Protein AF-A0A656Z6C3-F1 (afdb_monomer)

Foldseek 3Di:
DAQAEDEQPPPLHEAEAQAEAEFDANYEYEKEDEAPAQGMRAYEYNAEYEYYPNYAYAYDYPPDPDAHQQWHKYWHYFHPNFYDDDHDYHYQQDRAPFWGWDWDDDRTTIMTTIYGPDQLLVLDPAPQLNVLSVVLSPDDPVPPSNRVLNRHRDSVQNSLQSLLVGPQVVVVVVVVVVVVCVVVVVVQVLVVCVVVVHPPRDPDFFPWDDDPQKTKTKDKDKDWDWDPDPSHHHIKIKIKIWMKIKMWGDDPPFKIKIKMKMWMKMKMDRPSNQKIKIKIKIKIKIKMWGDDPQKIKIKMKMKMKMFMWMFGDHDHDDDPDPPPPPPPGPTDGDTDIDMDIDIDMDGDDDPDDDDDD

Secondary structure (DSSP, 8-state):
-TT-EE---SSS-EEEESS-EEE-TT-EEEEEE-TTSS-B-EEEESS-EEE-TT-EEEEEE-S--SPPPTT-EEEEEEETT-EES--EEEES-B-SSSEEEEEEE-SSEEEEEEEE-S-GGGG--SHHHHHHHHHHHTSPTT-HHHHHHHT-SSHHHHHHHHHHH--HHHHHHHHHHHHHHHHHHHHHHHHHHHHTT-TT--SSS---EEETTEEEEEEEEEEEEEE---SSS--EEEEEEEEEEEEEEEETTTEEEEEEEEEEEEEEEEGGGTEEEEEEEEEEEEEEEEEETTEEEEEEEEEEEEEEEEEE----S-----------------EEEEEEEEEEEEE----------

pLDDT: mean 83.02, std 18.44, range [24.84, 98.69]

Organism: Brucella anthropi (NCBI:txid529)

Structure (mmCIF, N/CA/C/O backbone):
data_AF-A0A656Z6C3-F1
#
_entry.id   AF-A0A656Z6C3-F1
#
loop_
_atom_site.group_PDB
_atom_site.id
_atom_site.type_symbol
_atom_site.label_atom_id
_atom_site.label_alt_id
_atom_site.label_comp_id
_atom_site.label_asym_id
_atom_site.label_entity_id
_atom_site.label_seq_id
_atom_site.pdbx_PDB_ins_code
_atom_site.Cartn_x
_atom_site.Cartn_y
_atom_site.Cartn_z
_atom_site.occupancy
_atom_site.B_iso_or_equiv
_atom_site.auth_seq_id
_atom_site.auth_comp_id
_atom_site.auth_asym_id
_atom_site.auth_atom_id
_atom_site.pdbx_PDB_model_num
ATOM 1 N N . MET A 1 1 ? -35.624 1.551 30.313 1.00 52.56 1 MET A N 1
ATOM 2 C CA . MET A 1 1 ? -35.892 3.007 30.372 1.00 52.56 1 MET A CA 1
ATOM 3 C C . MET A 1 1 ? -35.249 3.631 29.144 1.00 52.56 1 MET A C 1
ATOM 5 O O . MET A 1 1 ? -34.121 3.271 28.846 1.00 52.56 1 MET A O 1
ATOM 9 N N . SER A 1 2 ? -35.935 4.486 28.389 1.00 66.19 2 SER A N 1
ATOM 10 C CA . SER A 1 2 ? -35.298 5.208 27.276 1.00 66.19 2 SER A CA 1
ATOM 11 C C . SER A 1 2 ? -34.296 6.226 27.831 1.00 66.19 2 SER A C 1
ATOM 13 O O . SER A 1 2 ? -34.641 6.958 28.758 1.00 66.19 2 SER A O 1
ATOM 15 N N . GLY A 1 3 ? -33.073 6.266 27.297 1.00 74.44 3 GLY A N 1
ATOM 16 C CA . GLY A 1 3 ? -32.038 7.221 27.722 1.00 74.44 3 GLY A CA 1
ATOM 17 C C . GLY A 1 3 ? -31.276 6.870 29.009 1.00 74.44 3 GLY A C 1
ATOM 18 O O . GLY A 1 3 ? -30.498 7.691 29.482 1.00 74.44 3 GLY A O 1
ATOM 19 N N . SER A 1 4 ? -31.476 5.682 29.594 1.00 91.19 4 SER A N 1
ATOM 20 C CA . SER A 1 4 ? -30.670 5.219 30.737 1.00 91.19 4 SER A CA 1
ATOM 21 C C . SER A 1 4 ? -29.299 4.700 30.299 1.00 91.19 4 SER A C 1
ATOM 23 O O . SER A 1 4 ? -29.194 4.108 29.226 1.00 91.19 4 SER A O 1
ATOM 25 N N . THR A 1 5 ? -28.289 4.827 31.162 1.00 94.25 5 THR A N 1
ATOM 26 C CA . THR A 1 5 ? -26.951 4.252 30.950 1.00 94.25 5 THR A CA 1
ATOM 27 C C . THR A 1 5 ? -26.697 3.095 31.914 1.00 94.25 5 THR A C 1
ATOM 29 O O . THR A 1 5 ? -27.006 3.204 33.100 1.00 94.25 5 THR A O 1
ATOM 32 N N . ILE A 1 6 ? -26.112 2.005 31.416 1.00 95.06 6 ILE A N 1
ATOM 33 C CA . ILE A 1 6 ? -25.604 0.878 32.204 1.00 95.06 6 ILE A CA 1
ATOM 34 C C . ILE A 1 6 ? -24.099 0.721 31.972 1.00 95.06 6 ILE A C 1
ATOM 36 O O . ILE A 1 6 ? -23.635 0.813 30.837 1.00 95.06 6 ILE A O 1
ATOM 40 N N . ALA A 1 7 ? -23.344 0.499 33.048 1.00 93.62 7 ALA A N 1
ATOM 41 C CA . ALA A 1 7 ? -21.899 0.286 33.020 1.00 93.62 7 ALA A CA 1
ATOM 42 C C . ALA A 1 7 ? -21.518 -0.764 34.085 1.00 93.62 7 ALA A C 1
ATOM 44 O O . ALA A 1 7 ? -21.984 -0.642 35.222 1.00 93.62 7 ALA A O 1
ATOM 45 N N . PRO A 1 8 ? -20.708 -1.789 33.756 1.00 89.62 8 PRO A N 1
ATOM 46 C CA . PRO A 1 8 ? -20.314 -2.826 34.710 1.00 89.62 8 PRO A CA 1
ATOM 47 C C . PRO A 1 8 ? -19.494 -2.371 35.930 1.00 89.62 8 PRO A C 1
ATOM 49 O O . PRO A 1 8 ? -19.563 -3.035 36.964 1.00 89.62 8 PRO A O 1
ATOM 52 N N . GLY A 1 9 ? -18.801 -1.225 35.859 1.00 78.12 9 GLY A N 1
ATOM 53 C CA . GLY A 1 9 ? -18.005 -0.660 36.964 1.00 78.12 9 GLY A CA 1
ATOM 54 C C . GLY A 1 9 ? -16.766 -1.497 37.330 1.00 78.12 9 GLY A C 1
ATOM 55 O O . GLY A 1 9 ? -16.612 -2.607 36.845 1.00 78.12 9 GLY A O 1
ATOM 56 N N . ASN A 1 10 ? -15.875 -0.990 38.202 1.00 77.62 10 ASN A N 1
ATOM 57 C CA . ASN A 1 10 ? -14.602 -1.652 38.582 1.00 77.62 10 ASN A CA 1
ATOM 58 C C . ASN A 1 10 ? -13.738 -2.079 37.374 1.00 77.62 10 ASN A C 1
ATOM 60 O O . ASN A 1 10 ? -13.325 -3.231 37.256 1.00 77.62 10 ASN A O 1
ATOM 64 N N . SER A 1 11 ? -13.492 -1.130 36.481 1.00 80.69 11 SER A N 1
ATOM 65 C CA . SER A 1 11 ? -13.087 -1.352 35.097 1.00 80.69 11 SER A CA 1
ATOM 66 C C . SER A 1 11 ? -11.717 -2.030 34.892 1.00 80.69 11 SER A C 1
ATOM 68 O O . SER A 1 11 ? -10.734 -1.660 35.548 1.00 80.69 11 SER A O 1
ATOM 70 N N . PRO A 1 12 ? -11.606 -2.960 33.920 1.00 87.62 12 PRO A N 1
ATOM 71 C CA . PRO A 1 12 ? -12.715 -3.635 33.243 1.00 87.62 12 PRO A CA 1
ATOM 72 C C . PRO A 1 12 ? -13.415 -4.596 34.214 1.00 87.62 12 PRO A C 1
ATOM 74 O O . PRO A 1 12 ? -12.752 -5.437 34.826 1.00 87.62 12 PRO A O 1
ATOM 77 N N . GLY A 1 13 ? -14.734 -4.491 34.348 1.00 93.56 13 GLY A N 1
ATOM 78 C CA . GLY A 1 13 ? -15.517 -5.263 35.307 1.00 93.56 13 GLY A CA 1
ATOM 79 C C . GLY A 1 13 ? -16.702 -6.005 34.704 1.00 93.56 13 GLY A C 1
ATOM 80 O O . GLY A 1 13 ? -17.006 -5.940 33.515 1.00 93.56 13 GLY A O 1
ATOM 81 N N . THR A 1 14 ? -17.361 -6.802 35.543 1.00 96.25 14 THR A N 1
ATOM 82 C CA . THR A 1 14 ? -18.466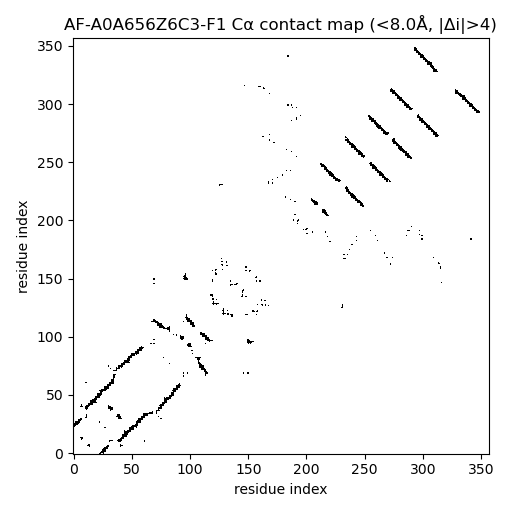 -7.674 35.128 1.00 96.25 14 THR A CA 1
ATOM 83 C C . THR A 1 14 ? -19.723 -7.373 35.929 1.00 96.25 14 THR A C 1
ATOM 85 O O . THR A 1 14 ? -19.704 -7.414 37.158 1.00 96.25 14 THR A O 1
ATOM 88 N N . LEU A 1 15 ? -20.830 -7.138 35.224 1.00 96.94 15 LEU A N 1
ATOM 89 C CA . LEU A 1 15 ? -22.159 -6.987 35.803 1.00 96.94 15 LEU A CA 1
ATOM 90 C C . LEU A 1 15 ? -22.992 -8.231 35.528 1.00 96.94 15 LEU A C 1
ATOM 92 O O . LEU A 1 15 ? -23.267 -8.563 34.376 1.00 96.94 15 LEU A O 1
ATOM 96 N N . THR A 1 16 ? -23.437 -8.887 36.594 1.00 96.88 16 THR A N 1
ATOM 97 C CA . THR A 1 16 ? -24.266 -10.089 36.499 1.00 96.88 16 THR A CA 1
ATOM 98 C C . THR A 1 16 ? -25.742 -9.747 36.688 1.00 96.88 16 THR A C 1
ATOM 100 O O . THR A 1 16 ? -26.139 -9.215 37.723 1.00 96.88 16 THR A O 1
ATOM 103 N N . VAL A 1 17 ? -26.570 -10.105 35.709 1.00 96.75 17 VAL A N 1
ATOM 104 C CA . VAL A 1 17 ? -28.034 -10.022 35.745 1.00 96.75 17 VAL A CA 1
ATOM 105 C C . VAL A 1 17 ? -28.581 -11.438 35.894 1.00 96.75 17 VAL A C 1
ATOM 107 O O . VAL A 1 17 ? -28.408 -12.262 35.006 1.00 96.75 17 VAL A O 1
ATOM 110 N N . VAL A 1 18 ? -29.243 -11.748 37.012 1.00 95.88 18 VAL A N 1
ATOM 111 C CA . VAL A 1 18 ? -29.737 -13.116 37.283 1.00 95.88 18 VAL A CA 1
ATOM 112 C C . VAL A 1 18 ? -30.890 -13.517 36.348 1.00 95.88 18 VAL A C 1
ATOM 114 O O . VAL A 1 18 ? -30.981 -14.673 35.950 1.00 95.88 18 VAL A O 1
ATOM 117 N N . GLY A 1 19 ? -31.766 -12.569 36.002 1.00 96.25 19 GLY A N 1
ATOM 118 C CA . GLY A 1 19 ? -32.922 -12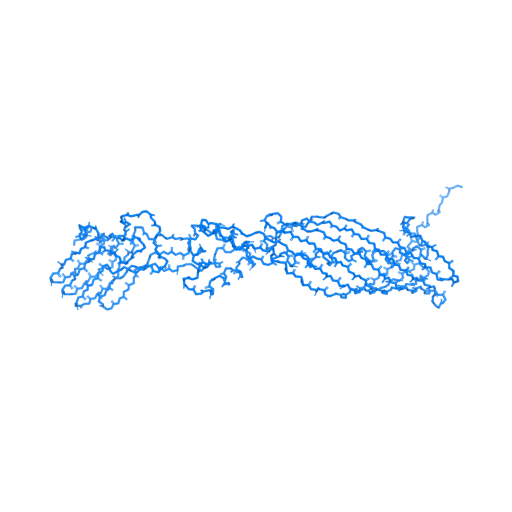.788 35.128 1.00 96.25 19 GLY A CA 1
ATOM 119 C C . GLY A 1 19 ? -32.670 -12.379 33.677 1.00 96.25 19 GLY A C 1
ATOM 120 O O . GLY A 1 19 ? -31.550 -12.465 33.177 1.00 96.25 19 GLY A O 1
ATOM 121 N N . ASN A 1 20 ? -33.725 -11.910 33.011 1.00 97.50 20 ASN A N 1
ATOM 122 C CA . ASN A 1 20 ? -33.628 -11.368 31.659 1.00 97.50 20 ASN A CA 1
ATOM 123 C C . ASN A 1 20 ? -33.072 -9.939 31.680 1.00 97.50 20 ASN A C 1
ATOM 125 O O . ASN A 1 20 ? -33.351 -9.156 32.591 1.00 97.50 20 ASN A O 1
ATOM 129 N N . TYR A 1 21 ? -32.327 -9.598 30.638 1.00 97.56 21 TYR A N 1
ATOM 130 C CA . TYR A 1 21 ? -31.834 -8.261 30.359 1.00 97.56 21 TYR A CA 1
ATOM 131 C C . TYR A 1 21 ? -32.624 -7.666 29.193 1.00 97.56 21 TYR A C 1
ATOM 133 O O . TYR A 1 21 ? -32.785 -8.315 28.165 1.00 97.56 21 TYR A O 1
ATOM 141 N N . SER A 1 22 ? -33.115 -6.438 29.344 1.00 96.75 22 SER A N 1
ATOM 142 C CA . SER A 1 22 ? -33.777 -5.702 28.265 1.00 96.75 22 SER A CA 1
ATOM 143 C C . SER A 1 22 ? -33.168 -4.313 28.165 1.00 96.75 22 SER A C 1
ATOM 145 O O . SER A 1 22 ? -33.225 -3.531 29.121 1.00 96.75 22 SER A O 1
ATOM 147 N N . GLN A 1 23 ? -32.580 -4.008 27.012 1.00 97.12 23 GLN A N 1
ATOM 148 C CA . GLN A 1 23 ? -32.037 -2.692 26.714 1.00 97.12 23 GLN A CA 1
ATOM 149 C C . GLN A 1 23 ? -32.956 -1.965 25.737 1.00 97.12 23 GLN A C 1
ATOM 151 O O . GLN A 1 23 ? -33.151 -2.394 24.605 1.00 97.12 23 GLN A O 1
ATOM 156 N N . ALA A 1 24 ? -33.536 -0.855 26.192 1.00 96.94 24 ALA A N 1
ATOM 157 C CA . ALA A 1 24 ? -34.537 -0.103 25.443 1.00 96.94 24 ALA A CA 1
ATOM 158 C C . ALA A 1 24 ? -33.913 0.821 24.378 1.00 96.94 24 ALA A C 1
ATOM 160 O O . ALA A 1 24 ? -32.737 1.185 24.458 1.00 96.94 24 ALA A O 1
ATOM 161 N N . PHE A 1 25 ? -34.733 1.283 23.431 1.00 96.25 25 PHE A N 1
ATOM 162 C CA . PHE A 1 25 ? -34.355 2.307 22.452 1.00 96.25 25 PHE A CA 1
ATOM 163 C C . PHE A 1 25 ? -33.706 3.529 23.127 1.00 96.25 25 PHE A C 1
ATOM 165 O O . PHE A 1 25 ? -34.197 4.034 24.146 1.00 96.25 25 PHE A O 1
ATOM 172 N N . GLY A 1 26 ? -32.590 3.997 22.562 1.00 93.75 26 GLY A N 1
ATOM 173 C CA . GLY A 1 26 ? -31.847 5.160 23.045 1.00 93.75 26 GLY A CA 1
ATOM 174 C C . GLY A 1 26 ? -31.175 4.979 24.410 1.00 93.75 26 GLY A C 1
ATOM 175 O O . GLY A 1 26 ? -30.630 5.944 24.936 1.00 93.75 26 GLY A O 1
ATOM 176 N N . SER A 1 27 ? -31.228 3.787 25.016 1.00 97.25 27 SER A N 1
ATOM 177 C CA . SER A 1 27 ? -30.459 3.480 26.227 1.00 97.25 27 SER A CA 1
ATOM 178 C C . SER A 1 27 ? -29.057 2.980 25.880 1.00 97.25 27 SER A C 1
ATOM 180 O O . SER A 1 27 ? -28.863 2.297 24.869 1.00 97.25 27 SER A O 1
ATOM 182 N N . THR A 1 28 ? -28.085 3.315 26.724 1.00 97.81 28 THR A N 1
ATOM 183 C CA . THR A 1 28 ? -26.655 3.138 26.452 1.00 97.81 28 THR A CA 1
ATOM 184 C C . THR A 1 28 ? -26.044 2.087 27.366 1.00 97.81 28 THR A C 1
ATOM 186 O O . THR A 1 28 ? -26.123 2.199 28.585 1.00 97.81 28 THR A O 1
ATOM 189 N N . TYR A 1 29 ? -25.366 1.105 26.784 1.00 97.75 29 TYR A N 1
ATOM 190 C CA . TYR A 1 29 ? -24.404 0.262 27.480 1.00 97.75 29 TYR A CA 1
ATOM 191 C C . TYR A 1 29 ? -23.024 0.869 27.244 1.00 97.75 29 TYR A C 1
ATOM 193 O O . TYR A 1 29 ? -22.562 0.933 26.107 1.00 97.75 29 TYR A O 1
ATOM 201 N N . GLN A 1 30 ? -22.401 1.365 28.310 1.00 97.06 30 GLN A N 1
ATOM 202 C CA . GLN A 1 30 ? -21.031 1.851 28.289 1.00 97.06 30 GLN A CA 1
ATOM 203 C C . GLN A 1 30 ? -20.078 0.709 28.653 1.00 97.06 30 GLN A C 1
ATOM 205 O O . GLN A 1 30 ? -20.194 0.133 29.736 1.00 97.06 30 GLN A O 1
ATOM 210 N N . ALA A 1 31 ? -19.170 0.378 27.735 1.00 97.19 31 ALA A N 1
ATOM 211 C CA . ALA A 1 31 ? -18.211 -0.708 27.890 1.00 97.19 31 ALA A CA 1
ATOM 212 C C . ALA A 1 31 ? -16.777 -0.213 27.685 1.00 97.19 31 ALA A C 1
ATOM 214 O O . ALA A 1 31 ? -16.423 0.318 26.629 1.00 97.19 31 ALA A O 1
ATOM 215 N N . GLU A 1 32 ? -15.927 -0.433 28.677 1.00 96.31 32 GLU A N 1
ATOM 216 C CA . GLU A 1 32 ? -14.499 -0.163 28.573 1.00 96.31 32 GLU A CA 1
ATOM 217 C C . GLU A 1 32 ? -13.743 -1.354 27.976 1.00 96.31 32 GLU A C 1
ATOM 219 O O . GLU A 1 32 ? -13.898 -2.495 28.407 1.00 96.31 32 GLU A O 1
ATOM 224 N N . LEU A 1 33 ? -12.906 -1.094 26.970 1.00 96.44 33 LEU A N 1
ATOM 225 C CA . LEU A 1 33 ? -12.097 -2.090 26.267 1.00 96.44 33 LEU A CA 1
ATOM 226 C C . LEU A 1 33 ? -10.614 -1.816 26.527 1.00 96.44 33 LEU A C 1
ATOM 228 O O . LEU A 1 33 ? -10.148 -0.688 26.349 1.00 96.44 33 LEU A O 1
ATOM 232 N N . VAL A 1 34 ? -9.844 -2.839 26.903 1.00 95.19 34 VAL A N 1
ATOM 233 C CA . VAL A 1 34 ? -8.400 -2.694 27.145 1.00 95.19 34 VAL A CA 1
ATOM 234 C C . VAL A 1 34 ? -7.627 -2.972 25.857 1.00 95.19 34 VAL A C 1
ATOM 236 O O . VAL A 1 34 ? -7.611 -4.122 25.391 1.00 95.19 34 VAL A O 1
ATOM 239 N N . PRO A 1 35 ? -6.949 -1.970 25.263 1.00 94.06 35 PRO A N 1
ATOM 240 C CA . PRO A 1 35 ? -6.210 -2.161 24.021 1.00 94.06 35 PRO A CA 1
ATOM 241 C C . PRO A 1 35 ? -5.150 -3.261 24.122 1.00 94.06 35 PRO A C 1
ATOM 243 O O . PRO A 1 35 ? -4.519 -3.443 25.161 1.00 94.06 35 PRO A O 1
ATOM 246 N N . ARG A 1 36 ? -4.921 -3.969 23.007 1.00 89.25 36 ARG A N 1
ATOM 247 C CA . ARG A 1 36 ? -3.940 -5.070 22.877 1.00 89.25 36 ARG A CA 1
ATOM 248 C C . ARG A 1 36 ? -4.184 -6.278 23.794 1.00 89.25 36 ARG A C 1
ATOM 250 O O . ARG A 1 36 ? -3.298 -7.111 23.958 1.00 89.25 36 ARG A O 1
ATOM 257 N N . THR A 1 37 ? -5.383 -6.389 24.351 1.00 91.44 37 THR A N 1
ATOM 258 C CA . THR A 1 37 ? -5.860 -7.556 25.099 1.00 91.44 37 THR A CA 1
ATOM 259 C C . THR A 1 37 ? -7.235 -7.965 24.567 1.00 91.44 37 THR A C 1
ATOM 261 O O . THR A 1 37 ? -7.758 -7.318 23.661 1.00 91.44 37 THR A O 1
ATOM 264 N N . SER A 1 38 ? -7.829 -9.005 25.144 1.00 92.44 38 SER A N 1
ATOM 265 C CA . SER A 1 38 ? -9.242 -9.366 24.961 1.00 92.44 38 SER A CA 1
ATOM 266 C C . SER A 1 38 ? -10.106 -8.980 26.172 1.00 92.44 38 SER A C 1
ATOM 268 O O . SER A 1 38 ? -11.223 -9.470 26.320 1.00 92.44 38 SER A O 1
ATOM 270 N N . THR A 1 39 ? -9.580 -8.156 27.085 1.00 94.94 39 THR A N 1
ATOM 271 C CA . THR A 1 39 ? -10.262 -7.773 28.325 1.00 94.94 39 THR A CA 1
ATOM 272 C C . THR A 1 39 ? -11.187 -6.588 28.072 1.00 94.94 39 THR A C 1
ATOM 274 O O . THR A 1 39 ? -10.756 -5.549 27.565 1.00 94.94 39 THR A O 1
ATOM 277 N N . SER A 1 40 ? -12.446 -6.729 28.472 1.00 96.12 40 SER A N 1
ATOM 278 C CA . SER A 1 40 ? -13.456 -5.679 28.413 1.00 96.12 40 SER A CA 1
ATOM 279 C C . SER A 1 40 ? -14.350 -5.706 29.640 1.00 96.12 40 SER A C 1
ATOM 281 O O . SER A 1 40 ? -14.420 -6.709 30.353 1.00 96.12 40 SER A O 1
ATOM 283 N N . ASP A 1 41 ? -15.088 -4.621 29.830 1.00 97.38 41 ASP A N 1
ATOM 284 C CA . ASP A 1 41 ? -16.334 -4.669 30.574 1.00 97.38 41 ASP A CA 1
ATOM 285 C C . ASP A 1 41 ? -17.276 -5.705 29.963 1.00 97.38 41 ASP A C 1
ATOM 287 O O . ASP A 1 41 ? -17.331 -5.873 28.739 1.00 97.38 41 ASP A O 1
ATOM 291 N N . LYS A 1 42 ? -18.036 -6.385 30.822 1.00 97.38 42 LYS A N 1
ATOM 292 C CA . LYS A 1 42 ? -18.949 -7.443 30.396 1.00 97.38 42 LYS A CA 1
ATOM 293 C C . LYS A 1 42 ? -20.259 -7.443 31.176 1.00 97.38 42 LYS A C 1
ATOM 295 O O . LYS A 1 42 ? -20.264 -7.375 32.403 1.00 97.38 42 LYS A O 1
ATOM 300 N N . ILE A 1 43 ? -21.375 -7.603 30.473 1.00 98.25 43 ILE A N 1
ATOM 301 C CA . ILE A 1 43 ? -22.669 -7.952 31.068 1.00 98.25 43 ILE A CA 1
ATOM 302 C C . ILE A 1 43 ? -22.884 -9.463 30.920 1.00 98.25 43 ILE A C 1
ATOM 304 O O . ILE A 1 43 ? -22.817 -10.013 29.821 1.00 98.25 43 ILE A O 1
ATOM 308 N N . VAL A 1 44 ? -23.147 -10.151 32.027 1.00 98.38 44 VAL A N 1
ATOM 309 C CA . VAL A 1 44 ? -23.464 -11.585 32.051 1.00 98.38 44 VAL A CA 1
ATOM 310 C C . VAL A 1 44 ? -24.914 -11.758 32.481 1.00 98.38 44 VAL A C 1
ATOM 312 O O . VAL A 1 44 ? -25.283 -11.390 33.591 1.00 98.38 44 VAL A O 1
ATOM 315 N N . VAL A 1 45 ? -25.738 -12.322 31.606 1.00 98.56 45 VAL A N 1
ATOM 316 C CA . VAL A 1 45 ? -27.187 -12.461 31.779 1.00 98.56 45 VAL A CA 1
ATOM 317 C C . VAL A 1 45 ? -27.543 -13.936 31.969 1.00 98.56 45 VAL A C 1
ATOM 319 O O . VAL A 1 45 ? -27.220 -14.785 31.139 1.00 98.56 45 VAL A O 1
ATOM 322 N N . GLY A 1 46 ? -28.212 -14.254 33.076 1.00 98.12 46 GLY A N 1
ATOM 323 C CA . GLY A 1 46 ? -28.675 -15.605 33.398 1.00 98.12 46 GLY A CA 1
ATOM 324 C C . GLY A 1 46 ? -29.879 -16.049 32.564 1.00 98.12 46 GLY A C 1
ATOM 325 O O . GLY A 1 46 ? -30.032 -17.241 32.313 1.00 98.12 46 GLY A O 1
ATOM 326 N N . GLY A 1 47 ? -30.709 -15.103 32.116 1.00 98.06 47 GLY A N 1
ATOM 327 C CA . GLY A 1 47 ? -31.825 -15.318 31.194 1.00 98.06 47 GLY A CA 1
ATOM 328 C C . GLY A 1 47 ? -31.517 -14.884 29.757 1.00 98.06 47 GLY A C 1
ATOM 329 O O . GLY A 1 47 ? -30.390 -15.027 29.280 1.00 98.06 47 GLY A O 1
ATOM 330 N N . THR A 1 48 ? -32.526 -14.365 29.056 1.00 98.38 48 THR A N 1
ATOM 331 C CA . THR A 1 48 ? -32.394 -13.804 27.698 1.00 98.38 48 THR A CA 1
ATOM 332 C C . THR A 1 48 ? -31.894 -12.359 27.735 1.00 98.38 48 THR A C 1
ATOM 334 O O . THR A 1 48 ? -32.180 -11.630 28.686 1.00 98.38 48 THR A O 1
ATOM 337 N N . ALA A 1 49 ? -31.191 -11.920 26.690 1.00 98.50 49 ALA A N 1
ATOM 338 C CA . ALA A 1 49 ? -30.856 -10.516 26.462 1.00 98.50 49 ALA A CA 1
ATOM 339 C C . ALA A 1 49 ? -31.592 -9.978 25.228 1.00 98.50 49 ALA A C 1
ATOM 341 O O . ALA A 1 49 ? -31.296 -10.360 24.098 1.00 98.50 49 ALA A O 1
ATOM 342 N N . GLU A 1 50 ? -32.537 -9.072 25.454 1.00 98.31 50 GLU A N 1
ATOM 343 C CA . GLU A 1 50 ? -33.296 -8.389 24.410 1.00 98.31 50 GLU A CA 1
ATOM 344 C C . GLU A 1 50 ? -32.741 -6.976 24.193 1.00 98.31 50 GLU A C 1
ATOM 346 O O . GLU A 1 50 ? -32.760 -6.132 25.092 1.00 98.31 50 GLU A O 1
ATOM 351 N N . ILE A 1 51 ? -32.234 -6.719 22.991 1.00 98.19 51 ILE A N 1
ATOM 352 C CA . ILE A 1 51 ? -31.658 -5.443 22.575 1.00 98.19 51 ILE A CA 1
ATOM 353 C C . ILE A 1 51 ? -32.646 -4.793 21.610 1.00 98.19 51 ILE A C 1
ATOM 355 O O . ILE A 1 51 ? -32.804 -5.237 20.473 1.00 98.19 51 ILE A O 1
ATOM 359 N N . ALA A 1 52 ? -33.334 -3.747 22.063 1.00 97.81 52 ALA A N 1
ATOM 360 C CA . ALA A 1 52 ? -34.251 -3.011 21.206 1.00 97.81 52 ALA A CA 1
ATOM 361 C C . ALA A 1 52 ? -33.496 -2.327 20.057 1.00 97.81 52 ALA A C 1
ATOM 363 O O . ALA A 1 52 ? -32.363 -1.869 20.231 1.00 97.81 52 ALA A O 1
ATOM 364 N N . ASP A 1 53 ? -34.155 -2.193 18.905 1.00 96.94 53 ASP A N 1
ATOM 365 C CA . ASP A 1 53 ? -33.634 -1.372 17.812 1.00 96.94 53 ASP A CA 1
ATOM 366 C C . ASP A 1 53 ? -33.347 0.054 18.316 1.00 96.94 53 ASP A C 1
ATOM 368 O O . ASP A 1 53 ? -34.087 0.597 19.139 1.00 96.94 53 ASP A O 1
ATOM 372 N N . GLY A 1 54 ? -32.225 0.633 17.892 1.00 95.75 54 GLY A N 1
ATOM 373 C CA . GLY A 1 54 ? -31.732 1.918 18.394 1.00 95.75 54 GLY A CA 1
ATOM 374 C C . GLY A 1 54 ? -31.130 1.911 19.808 1.00 95.75 54 GLY A C 1
ATOM 375 O O . GLY A 1 54 ? -30.825 2.985 20.333 1.00 95.75 54 GLY A O 1
ATOM 376 N N . ALA A 1 55 ? -30.946 0.755 20.456 1.00 97.94 55 ALA A N 1
ATOM 377 C CA . ALA A 1 55 ? -30.115 0.655 21.658 1.00 97.94 55 ALA A CA 1
ATOM 378 C C . ALA A 1 55 ? -28.633 0.893 21.316 1.00 97.94 55 ALA A C 1
ATOM 380 O O . ALA A 1 55 ? -28.141 0.472 20.266 1.00 97.94 55 ALA A O 1
ATOM 381 N N . ILE A 1 56 ? -27.904 1.557 22.213 1.00 98.38 56 ILE A N 1
ATOM 382 C CA . ILE A 1 56 ? -26.533 2.010 21.961 1.00 98.38 56 ILE A CA 1
ATOM 383 C C . ILE A 1 56 ? -25.545 1.170 22.771 1.00 98.38 56 ILE A C 1
ATOM 385 O O . ILE A 1 56 ? -25.693 1.019 23.984 1.00 98.38 56 ILE A O 1
ATOM 389 N N . LEU A 1 57 ? -24.497 0.686 22.107 1.00 98.44 57 LEU A N 1
ATOM 390 C CA . LEU A 1 57 ? -23.270 0.215 22.747 1.00 98.44 57 LEU A CA 1
ATOM 391 C C . LEU A 1 57 ? -22.204 1.289 22.533 1.00 98.44 57 LEU A C 1
ATOM 393 O O . LEU A 1 57 ? -21.802 1.562 21.404 1.00 98.44 57 LEU A O 1
ATOM 397 N N . ASN A 1 58 ? -21.780 1.943 23.607 1.00 97.88 58 ASN A N 1
ATOM 398 C CA . ASN A 1 58 ? -20.744 2.964 23.578 1.00 97.88 58 ASN A CA 1
ATOM 399 C C . ASN A 1 58 ? -19.452 2.382 24.150 1.00 97.88 58 ASN A C 1
ATOM 401 O O . ASN A 1 58 ? -19.410 2.017 25.323 1.00 97.88 58 ASN A O 1
ATOM 405 N N . VAL A 1 59 ? -18.413 2.284 23.319 1.00 97.25 59 VAL A N 1
ATOM 406 C CA . VAL A 1 59 ? -17.122 1.728 23.737 1.00 97.25 59 VAL A CA 1
ATOM 407 C C . VAL A 1 59 ? -16.090 2.820 23.988 1.00 97.25 59 VAL A C 1
ATOM 409 O O . VAL A 1 59 ? -15.985 3.779 23.219 1.00 97.25 59 VAL A O 1
ATOM 412 N N . SER A 1 60 ? -15.278 2.657 25.027 1.00 95.25 60 SER A N 1
ATOM 413 C CA . SER A 1 60 ? -14.148 3.541 25.335 1.00 95.25 60 SER A CA 1
ATOM 414 C C . SER A 1 60 ? -12.888 2.744 25.651 1.00 95.25 60 SER A C 1
ATOM 416 O O . SER A 1 60 ? -12.958 1.610 26.120 1.00 95.25 60 SER A O 1
ATOM 418 N N . LYS A 1 61 ? -11.714 3.331 25.400 1.00 94.94 61 LYS A N 1
ATOM 419 C CA . LYS A 1 61 ? -10.440 2.714 25.798 1.00 94.94 61 LYS A CA 1
ATOM 420 C C . LYS A 1 61 ? -10.242 2.812 27.308 1.00 94.94 61 LYS A C 1
ATOM 422 O O . LYS A 1 61 ? -10.528 3.855 27.890 1.00 94.94 61 LYS A O 1
ATOM 427 N N . TYR A 1 62 ? -9.647 1.782 27.903 1.00 93.69 62 TYR A N 1
ATOM 428 C CA . TYR A 1 62 ? -9.207 1.799 29.297 1.00 93.69 62 TYR A CA 1
ATOM 429 C C . TYR A 1 62 ? -7.726 1.440 29.453 1.00 93.69 62 TYR A C 1
ATOM 431 O O . TYR A 1 62 ? -7.183 0.607 28.725 1.00 93.69 62 TYR A O 1
ATOM 439 N N . GLY A 1 63 ? -7.062 2.085 30.415 1.00 89.12 63 GLY A N 1
ATOM 440 C CA . GLY A 1 63 ? -5.689 1.795 30.844 1.00 89.12 63 GLY A CA 1
ATOM 441 C C . GLY A 1 63 ? -4.565 2.241 29.898 1.00 89.12 63 GLY A C 1
ATOM 442 O O . GLY A 1 63 ? -3.444 2.453 30.353 1.00 89.12 63 GLY A O 1
ATOM 443 N N . SER A 1 64 ? -4.827 2.418 28.600 1.00 86.75 64 SER A N 1
ATOM 444 C CA . SER A 1 64 ? -3.833 2.889 27.631 1.00 86.75 64 SER A CA 1
ATOM 445 C C . SER A 1 64 ? -4.466 3.647 26.466 1.00 86.75 64 SER A C 1
ATOM 447 O O . SER A 1 64 ? -5.565 3.330 26.016 1.00 86.75 64 SER A O 1
ATOM 449 N N . ASN A 1 65 ? -3.713 4.603 25.918 1.00 84.00 65 ASN A N 1
ATOM 450 C CA . ASN A 1 65 ? -4.062 5.306 24.683 1.00 84.00 65 ASN A CA 1
ATOM 451 C C . ASN A 1 65 ? -3.570 4.590 23.415 1.00 84.00 65 ASN A C 1
ATOM 453 O O . ASN A 1 65 ? -3.841 5.061 22.308 1.00 84.00 65 ASN A O 1
ATOM 457 N N . SER A 1 66 ? -2.879 3.451 23.546 1.00 86.62 66 SER A N 1
ATOM 458 C CA . SER A 1 66 ? -2.443 2.650 22.400 1.00 86.62 66 SER A CA 1
ATOM 459 C C . SER A 1 66 ? -3.617 2.309 21.465 1.00 86.62 66 SER A C 1
ATOM 461 O O . SER A 1 66 ? -4.767 2.194 21.908 1.00 86.62 66 SER A O 1
ATOM 463 N N . PRO A 1 67 ? -3.370 2.148 20.157 1.00 86.88 67 PRO A N 1
ATOM 464 C CA . PRO A 1 67 ? -4.358 1.582 19.246 1.00 86.88 67 PRO A CA 1
ATOM 465 C C . PRO A 1 67 ? -4.822 0.187 19.696 1.00 86.88 67 PRO A C 1
ATOM 467 O O . PRO A 1 67 ? -4.071 -0.550 20.344 1.00 86.88 67 PRO A O 1
ATOM 470 N N . TYR A 1 68 ? -6.049 -0.188 19.330 1.00 93.25 68 TYR A N 1
ATOM 471 C CA . TYR A 1 68 ? -6.494 -1.578 19.447 1.00 93.25 68 TYR A CA 1
ATOM 472 C C . TYR A 1 68 ? -5.643 -2.483 18.543 1.00 93.25 68 TYR A C 1
ATOM 474 O O . TYR A 1 68 ? -5.085 -2.027 17.545 1.00 93.25 68 TYR A O 1
ATOM 482 N N . ALA A 1 69 ? -5.530 -3.766 18.891 1.00 91.06 69 ALA A N 1
ATOM 483 C CA . ALA A 1 69 ? -4.902 -4.737 17.998 1.00 91.06 69 ALA A CA 1
ATOM 484 C C . ALA A 1 69 ? -5.807 -4.993 16.778 1.00 91.06 69 ALA A C 1
ATOM 486 O O . ALA A 1 69 ? -7.027 -4.984 16.912 1.00 91.06 69 ALA A O 1
ATOM 487 N N . LEU A 1 70 ? -5.219 -5.258 15.606 1.00 90.25 70 LEU A N 1
ATOM 488 C CA . LEU A 1 70 ? -5.943 -5.454 14.335 1.00 90.25 70 LEU A CA 1
ATOM 489 C C . LEU A 1 70 ? -6.942 -6.622 14.339 1.00 90.25 70 LEU A C 1
ATOM 491 O O . LEU A 1 70 ? -7.821 -6.677 13.488 1.00 90.25 70 LEU A O 1
ATOM 495 N N . ASN A 1 71 ? -6.791 -7.552 15.277 1.00 86.75 71 ASN A N 1
ATOM 496 C CA . ASN A 1 71 ? -7.630 -8.730 15.480 1.00 86.75 71 ASN A CA 1
ATOM 497 C C . ASN A 1 71 ? -8.177 -8.798 16.916 1.00 86.75 71 ASN A C 1
ATOM 499 O O . ASN A 1 71 ? -8.422 -9.888 17.433 1.00 86.75 71 ASN A O 1
ATOM 503 N N . ALA A 1 72 ? -8.286 -7.651 17.593 1.00 94.19 72 ALA A N 1
ATOM 504 C CA . ALA A 1 72 ? -8.862 -7.598 18.927 1.00 94.19 72 ALA A CA 1
ATOM 505 C C . ALA A 1 72 ? -10.301 -8.133 18.910 1.00 94.19 72 ALA A C 1
ATOM 507 O O . ALA A 1 72 ? -11.072 -7.808 18.008 1.00 94.19 72 ALA A O 1
ATOM 508 N N . HIS A 1 73 ? -10.631 -8.933 19.920 1.00 96.75 73 HIS A N 1
ATOM 509 C CA . HIS A 1 73 ? -11.925 -9.578 20.093 1.00 96.75 73 HIS A CA 1
ATOM 510 C C . HIS A 1 73 ? -12.340 -9.423 21.555 1.00 96.75 73 HIS A C 1
ATOM 512 O O . HIS A 1 73 ? -11.638 -9.902 22.452 1.00 96.75 73 HIS A O 1
ATOM 518 N N . TYR A 1 74 ? -13.452 -8.733 21.793 1.00 98.00 74 TYR A N 1
ATOM 519 C CA . TYR A 1 74 ? -13.964 -8.441 23.130 1.00 98.00 74 TYR A CA 1
ATOM 520 C C . TYR A 1 74 ? -15.375 -8.994 23.280 1.00 98.00 74 TYR A C 1
ATOM 522 O O . TYR A 1 74 ? -16.265 -8.607 22.529 1.00 98.00 74 TYR A O 1
ATOM 530 N N . THR A 1 75 ? -15.614 -9.856 24.267 1.00 98.25 75 THR A N 1
ATOM 531 C CA . THR A 1 75 ? -16.974 -10.295 24.610 1.00 98.25 75 THR A CA 1
ATOM 532 C C . THR A 1 75 ? -17.584 -9.333 25.623 1.00 98.25 75 THR A C 1
ATOM 534 O O . THR A 1 75 ? -17.235 -9.372 26.803 1.00 98.25 75 THR A O 1
ATOM 537 N N . VAL A 1 76 ? -18.526 -8.503 25.179 1.00 98.31 76 VAL A N 1
ATOM 538 C CA . VAL A 1 76 ? -19.137 -7.450 26.010 1.00 98.31 76 VAL A CA 1
ATOM 539 C C . VAL A 1 76 ? -20.473 -7.872 26.617 1.00 98.31 76 VAL A C 1
ATOM 541 O O . VAL A 1 76 ? -20.869 -7.367 27.662 1.00 98.31 76 VAL A O 1
ATOM 544 N N . LEU A 1 77 ? -21.169 -8.843 26.026 1.00 98.69 77 LEU A N 1
ATOM 545 C CA . LEU A 1 77 ? -22.385 -9.402 26.614 1.00 98.69 77 LEU A CA 1
ATOM 546 C C . LEU A 1 77 ? -22.440 -10.907 26.377 1.00 98.69 77 LEU A C 1
ATOM 548 O O . LEU A 1 77 ? -22.152 -11.371 25.279 1.00 98.69 77 LEU A O 1
ATOM 552 N N . THR A 1 78 ? -22.834 -11.661 27.400 1.00 98.62 78 THR A N 1
ATOM 553 C CA . THR A 1 78 ? -23.199 -13.078 27.279 1.00 98.62 78 THR A CA 1
ATOM 554 C C . THR A 1 78 ? -24.558 -13.297 27.934 1.00 98.62 78 THR A C 1
ATOM 556 O O . THR A 1 78 ? -24.766 -12.832 29.052 1.00 98.62 78 THR A O 1
ATOM 559 N N . ALA A 1 79 ? -25.455 -14.031 27.279 1.00 98.62 79 ALA A N 1
ATOM 560 C CA . ALA A 1 79 ? -26.771 -14.395 27.792 1.00 98.62 79 ALA A CA 1
ATOM 561 C C . ALA A 1 79 ? -27.037 -15.898 27.645 1.00 98.62 79 ALA A C 1
ATOM 563 O O . ALA A 1 79 ? -27.053 -16.432 26.534 1.00 98.62 79 ALA A O 1
ATOM 564 N N . THR A 1 80 ? -27.291 -16.582 28.762 1.00 98.25 80 THR A N 1
ATOM 565 C CA . THR A 1 80 ? -27.556 -18.033 28.780 1.00 98.25 80 THR A CA 1
ATOM 566 C C . THR A 1 80 ? -28.821 -18.392 27.998 1.00 98.25 80 THR A C 1
ATOM 568 O O . THR A 1 80 ? -28.858 -19.416 27.323 1.00 98.25 80 THR A O 1
ATOM 571 N N . GLY A 1 81 ? -29.851 -17.543 28.060 1.00 97.50 81 GLY A N 1
ATOM 572 C CA . GLY A 1 81 ? -31.096 -17.697 27.302 1.00 97.50 81 GLY A CA 1
ATOM 573 C C . GLY A 1 81 ? -31.012 -17.221 25.848 1.00 97.50 81 GLY A C 1
ATOM 574 O O . GLY A 1 81 ? -31.990 -17.353 25.120 1.00 97.50 81 GLY A O 1
ATOM 575 N N . GLY A 1 82 ? -29.868 -16.679 25.425 1.00 98.31 82 GLY A N 1
ATOM 576 C CA . GLY A 1 82 ? -29.640 -16.155 24.080 1.00 98.31 82 GLY A CA 1
ATOM 577 C C . GLY A 1 82 ? -29.796 -14.637 23.957 1.00 98.31 82 GLY A C 1
ATOM 578 O O . GLY A 1 82 ? -30.336 -13.971 24.846 1.00 98.31 82 GLY A O 1
ATOM 579 N N . VAL A 1 83 ? -29.290 -14.099 22.846 1.00 98.62 83 VAL A N 1
ATOM 580 C CA . VAL A 1 83 ? -29.315 -12.670 22.499 1.00 98.62 83 VAL A CA 1
ATOM 581 C C . VAL A 1 83 ? -30.246 -12.443 21.309 1.00 98.62 83 VAL A C 1
ATOM 583 O O . VAL A 1 83 ? -30.169 -13.147 20.304 1.00 98.62 83 VAL A O 1
ATOM 586 N N . THR A 1 84 ? -31.109 -11.434 21.400 1.00 98.31 84 THR A N 1
ATOM 587 C CA . THR A 1 84 ? -31.980 -11.003 20.299 1.00 98.31 84 THR A CA 1
ATOM 588 C C . THR A 1 84 ? -31.860 -9.501 20.075 1.00 98.31 84 THR A C 1
ATOM 590 O O . THR A 1 84 ? -31.969 -8.734 21.030 1.00 98.31 84 THR A O 1
ATOM 593 N N . GLY A 1 85 ? -31.705 -9.086 18.816 1.00 97.88 85 GLY A N 1
ATOM 594 C CA . GLY A 1 85 ? -31.506 -7.685 18.432 1.00 97.88 85 GLY A CA 1
ATOM 595 C C . GLY A 1 85 ? -30.030 -7.289 18.333 1.00 97.88 85 GLY A C 1
ATOM 596 O O . GLY A 1 85 ? -29.141 -8.114 18.529 1.00 97.88 85 GLY A O 1
ATOM 597 N N . THR A 1 86 ? -29.767 -6.028 17.984 1.00 97.88 86 THR A N 1
ATOM 598 C CA . THR A 1 86 ? -28.413 -5.518 17.709 1.00 97.88 86 THR A CA 1
ATOM 599 C C . THR A 1 86 ? -28.237 -4.088 18.201 1.00 97.88 86 THR A C 1
ATOM 601 O O . THR A 1 86 ? -29.167 -3.287 18.153 1.00 97.88 86 THR A O 1
ATOM 604 N N . TYR A 1 87 ? -27.017 -3.746 18.601 1.00 98.31 87 TYR A N 1
ATOM 605 C CA . TYR A 1 87 ? -26.623 -2.399 18.994 1.00 98.31 87 TYR A CA 1
ATOM 606 C C . TYR A 1 87 ? -26.234 -1.496 17.826 1.00 98.31 87 TYR A C 1
ATOM 608 O O . TYR A 1 87 ? -25.581 -1.923 16.873 1.00 98.31 87 TYR A O 1
ATOM 616 N N . ILE A 1 88 ? -26.481 -0.198 18.006 1.00 98.00 88 ILE A N 1
ATOM 617 C CA . ILE A 1 88 ? -25.717 0.864 17.349 1.00 98.00 88 ILE A CA 1
ATOM 618 C C . ILE A 1 88 ? -24.398 1.033 18.113 1.00 98.00 88 ILE A C 1
ATOM 620 O O . ILE A 1 88 ? -24.386 1.503 19.254 1.00 98.00 88 ILE A O 1
ATOM 624 N N . LEU A 1 89 ? -23.281 0.648 17.491 1.00 98.25 89 LEU A N 1
ATOM 625 C CA . LEU A 1 89 ? -21.949 0.796 18.080 1.00 98.25 89 LEU A CA 1
ATOM 626 C C . LEU A 1 89 ? -21.437 2.238 17.920 1.00 98.25 89 LEU A C 1
ATOM 628 O O . LEU A 1 89 ? -21.387 2.776 16.815 1.00 98.25 89 LEU A O 1
ATOM 632 N N . THR A 1 90 ? -21.027 2.859 19.025 1.00 97.88 90 THR A N 1
ATOM 633 C CA . THR A 1 90 ? -20.536 4.246 19.092 1.00 97.88 90 THR A CA 1
ATOM 634 C C . THR A 1 90 ? -19.300 4.357 19.993 1.00 97.88 90 THR A C 1
ATOM 636 O O . THR A 1 90 ? -18.902 3.388 20.636 1.00 97.88 90 THR A O 1
ATOM 639 N N . GLY A 1 91 ? -18.691 5.546 20.066 1.00 96.44 91 GLY A N 1
ATOM 640 C CA . GLY A 1 91 ? -17.538 5.814 20.934 1.00 96.44 91 GLY A CA 1
ATOM 641 C C . GLY A 1 91 ? -16.196 5.647 20.217 1.00 96.44 91 GLY A C 1
ATOM 642 O O . GLY A 1 91 ? -16.052 6.022 19.053 1.00 96.44 91 GLY A O 1
ATOM 643 N N . ASN A 1 92 ? -15.187 5.117 20.910 1.00 95.19 92 ASN A N 1
ATOM 644 C CA . ASN A 1 92 ? -13.851 4.879 20.365 1.00 95.19 92 ASN A CA 1
ATOM 645 C C . ASN A 1 92 ? -13.824 3.621 19.489 1.00 95.19 92 ASN A C 1
ATOM 647 O O . ASN A 1 92 ? -13.312 2.579 19.896 1.00 95.19 92 ASN A O 1
ATOM 651 N N . THR A 1 93 ? -14.356 3.734 18.275 1.00 95.75 93 THR A N 1
ATOM 652 C CA . THR A 1 93 ? -14.419 2.633 17.303 1.00 95.75 93 THR A CA 1
ATOM 653 C C . THR A 1 93 ? -13.359 2.724 16.210 1.00 95.75 93 THR A C 1
ATOM 655 O O . THR A 1 93 ? -13.103 1.747 15.517 1.00 95.75 93 THR A O 1
ATOM 658 N N . TRP A 1 94 ? -12.717 3.874 16.032 1.00 94.62 94 TRP A N 1
ATOM 659 C CA . TRP A 1 94 ? -11.694 4.049 15.006 1.00 94.62 94 TRP A CA 1
ATOM 660 C C . TRP A 1 94 ? -10.351 3.423 15.423 1.00 94.62 94 TRP A C 1
ATOM 662 O O . TRP A 1 94 ? -9.900 3.615 16.556 1.00 94.62 94 TRP A O 1
ATOM 672 N N . ILE A 1 95 ? -9.712 2.689 14.504 1.00 94.50 95 ILE A N 1
ATOM 673 C CA . ILE A 1 95 ? -8.385 2.076 14.703 1.00 94.50 95 ILE A CA 1
ATOM 674 C C . ILE A 1 95 ? -7.378 2.675 13.720 1.00 94.50 95 ILE A C 1
ATOM 676 O O . ILE A 1 95 ? -6.283 3.078 14.114 1.00 94.50 95 ILE A O 1
ATOM 680 N N . SER A 1 96 ? -7.745 2.711 12.440 1.00 95.56 96 SER A N 1
ATOM 681 C CA . SER A 1 96 ? -6.905 3.209 11.356 1.00 95.56 96 SER A CA 1
ATOM 682 C C . SER A 1 96 ? -7.766 3.621 10.161 1.00 95.56 96 SER A C 1
ATOM 684 O O . SER A 1 96 ? -8.993 3.509 10.190 1.00 95.56 96 SER A O 1
ATOM 686 N N . THR A 1 97 ? -7.140 4.057 9.066 1.00 95.75 97 THR A N 1
ATOM 687 C CA . THR A 1 97 ? -7.876 4.327 7.822 1.00 95.75 97 THR A CA 1
ATOM 688 C C . THR A 1 97 ? -8.520 3.067 7.210 1.00 95.75 97 THR A C 1
ATOM 690 O O . THR A 1 97 ? -9.436 3.174 6.389 1.00 95.75 97 THR A O 1
ATOM 693 N N . PHE A 1 98 ? -8.070 1.871 7.620 1.00 97.25 98 PHE A N 1
ATOM 694 C CA . PHE A 1 98 ? -8.512 0.577 7.088 1.00 97.25 98 PHE A CA 1
ATOM 695 C C . PHE A 1 98 ? -9.320 -0.273 8.075 1.00 97.25 98 PHE A C 1
ATOM 697 O O . PHE A 1 98 ? -10.085 -1.136 7.638 1.00 97.25 98 PHE A O 1
ATOM 704 N N . TYR A 1 99 ? -9.144 -0.061 9.382 1.00 96.81 99 TYR A N 1
ATOM 705 C CA . TYR A 1 99 ? -9.743 -0.875 10.438 1.00 96.81 99 TYR A CA 1
ATOM 706 C C . TYR A 1 99 ? -10.607 -0.040 11.383 1.00 96.81 99 TYR A C 1
ATOM 708 O O . TYR A 1 99 ? -10.269 1.085 11.764 1.00 96.81 99 TYR A O 1
ATOM 716 N N . SER A 1 100 ? -11.705 -0.645 11.825 1.00 96.62 100 SER A N 1
ATOM 717 C CA . SER A 1 100 ? -12.576 -0.111 12.868 1.00 96.62 100 SER A CA 1
ATOM 718 C C . SER A 1 100 ? -13.142 -1.236 13.730 1.00 96.62 100 SER A C 1
ATOM 720 O O . SER A 1 100 ? -13.194 -2.393 13.314 1.00 96.62 100 SER A O 1
ATOM 722 N N . MET A 1 101 ? -13.597 -0.881 14.924 1.00 97.50 101 MET A N 1
ATOM 723 C CA . MET A 1 101 ? -14.368 -1.752 15.797 1.00 97.50 101 MET A CA 1
ATOM 724 C C . MET A 1 101 ? -15.771 -1.941 15.219 1.00 97.50 101 MET A C 1
ATOM 726 O O . MET A 1 101 ? -16.414 -0.973 14.807 1.00 97.50 101 MET A O 1
ATOM 730 N N . VAL A 1 102 ? -16.240 -3.182 15.200 1.00 97.38 102 VAL A N 1
ATOM 731 C CA . VAL A 1 102 ? -17.553 -3.590 14.695 1.00 97.38 102 VAL A CA 1
ATOM 732 C C . VAL A 1 102 ? -18.204 -4.493 15.735 1.00 97.38 102 VAL A C 1
ATOM 734 O O . VAL A 1 102 ? -17.523 -5.309 16.349 1.00 97.38 102 VAL A O 1
ATOM 737 N N . ALA A 1 103 ? -19.511 -4.347 15.944 1.00 97.69 103 ALA A N 1
ATOM 738 C CA . ALA A 1 103 ? -20.251 -5.263 16.801 1.00 97.69 103 ALA A CA 1
ATOM 739 C C . ALA A 1 103 ? -20.570 -6.549 16.026 1.00 97.69 103 ALA A C 1
ATOM 741 O O . ALA A 1 103 ? -21.074 -6.473 14.904 1.00 97.69 103 ALA A O 1
ATOM 742 N N . ASP A 1 104 ? -20.281 -7.702 16.619 1.00 97.12 104 ASP A N 1
ATOM 743 C CA . ASP A 1 104 ? -20.597 -9.019 16.062 1.00 97.12 104 ASP A CA 1
ATOM 744 C C . ASP A 1 104 ? -21.410 -9.846 17.059 1.00 97.12 104 ASP A C 1
ATOM 746 O O . ASP A 1 104 ? -21.415 -9.557 18.257 1.00 97.12 104 ASP A O 1
ATOM 750 N N . TYR A 1 105 ? -22.137 -10.844 16.568 1.00 98.00 105 TYR A N 1
ATOM 751 C CA . TYR A 1 105 ? -23.147 -11.551 17.350 1.00 98.00 105 TYR A CA 1
ATOM 752 C C . TYR A 1 105 ? -23.128 -13.043 17.047 1.00 98.00 105 TYR A C 1
ATOM 754 O O . TYR A 1 105 ? -23.068 -13.462 15.891 1.00 98.00 105 TYR A O 1
ATOM 762 N N . ASP A 1 106 ? -23.264 -13.844 18.096 1.00 97.75 106 ASP A N 1
ATOM 763 C CA . ASP A 1 106 ? -23.707 -15.228 17.974 1.00 97.75 106 ASP A CA 1
ATOM 764 C C . ASP A 1 106 ? -25.006 -15.440 18.764 1.00 97.75 106 ASP A C 1
ATOM 766 O O . ASP A 1 106 ? -25.642 -14.488 19.216 1.00 97.75 106 ASP A O 1
ATOM 770 N N . VAL A 1 107 ? -25.430 -16.697 18.911 1.00 97.81 107 VAL A N 1
ATOM 771 C CA . VAL A 1 107 ? -26.700 -17.030 19.570 1.00 97.81 107 VAL A CA 1
ATOM 772 C C . VAL A 1 107 ? -26.776 -16.555 21.029 1.00 97.81 107 VAL A C 1
ATOM 774 O O . VAL A 1 107 ? -27.871 -16.319 21.534 1.00 97.81 107 VAL A O 1
ATOM 777 N N . SER A 1 108 ? -25.638 -16.410 21.709 1.00 98.06 108 SER A N 1
ATOM 778 C CA . SER A 1 108 ? -25.538 -16.141 23.146 1.00 98.06 108 SER A CA 1
ATOM 779 C C . SER A 1 108 ? -24.649 -14.953 23.493 1.00 98.06 108 SER A C 1
ATOM 781 O O . SER A 1 108 ? -24.615 -14.565 24.660 1.00 98.06 108 SER A O 1
ATOM 783 N N . ASN A 1 109 ? -23.926 -14.373 22.539 1.00 98.56 109 ASN A N 1
ATOM 784 C CA . ASN A 1 109 ? -22.902 -13.380 22.819 1.00 98.56 109 ASN A CA 1
ATOM 785 C C . ASN A 1 109 ? -22.981 -12.173 21.894 1.00 98.56 109 ASN A C 1
ATOM 787 O O . ASN A 1 109 ? -23.316 -12.274 20.714 1.00 98.56 109 ASN A O 1
ATOM 791 N N . VAL A 1 110 ? -22.579 -11.038 22.459 1.00 98.62 110 VAL A N 1
ATOM 792 C CA . VAL A 1 110 ? -22.241 -9.822 21.728 1.00 98.62 110 VAL A CA 1
ATOM 793 C C . VAL A 1 110 ? -20.744 -9.599 21.848 1.00 98.62 110 VAL A C 1
ATOM 795 O O . VAL A 1 110 ? -20.185 -9.573 22.953 1.00 98.62 110 VAL A O 1
ATOM 798 N N . TYR A 1 111 ? -20.119 -9.387 20.701 1.00 98.50 111 TYR A N 1
ATOM 799 C CA . TYR A 1 111 ? -18.705 -9.113 20.552 1.00 98.50 111 TYR A CA 1
ATOM 800 C C . TYR A 1 111 ? -18.477 -7.703 20.023 1.00 98.50 111 TYR A C 1
ATOM 802 O O . TYR A 1 111 ? -19.314 -7.136 19.320 1.00 98.50 111 TYR A O 1
ATOM 810 N N . VAL A 1 112 ? -17.312 -7.150 20.334 1.00 98.38 112 VAL A N 1
ATOM 811 C CA . VAL A 1 112 ? -16.759 -5.992 19.640 1.00 98.38 112 VAL A CA 1
ATOM 812 C C . VAL A 1 112 ? -15.410 -6.401 19.073 1.00 98.38 112 VAL A C 1
ATOM 814 O O . VAL A 1 112 ? -14.475 -6.686 19.820 1.00 98.38 112 VAL A O 1
ATOM 817 N N . ASP A 1 113 ? -15.318 -6.404 17.750 1.00 97.31 113 ASP A N 1
ATOM 818 C CA . ASP A 1 113 ? -14.171 -6.911 17.011 1.00 97.31 113 ASP A CA 1
ATOM 819 C C . ASP A 1 113 ? -13.483 -5.804 16.228 1.00 97.31 113 ASP A C 1
ATOM 821 O O . ASP A 1 113 ? -14.135 -5.016 15.540 1.00 97.31 113 ASP A O 1
ATOM 825 N N . ALA A 1 114 ? -12.156 -5.798 16.241 1.00 96.00 114 ALA A N 1
ATOM 826 C CA . ALA A 1 114 ? -11.386 -5.061 15.254 1.00 96.00 114 ALA A CA 1
ATOM 827 C C . ALA A 1 114 ? -11.500 -5.774 13.900 1.00 96.00 114 ALA A C 1
ATOM 829 O O . ALA A 1 114 ? -11.042 -6.907 13.740 1.00 96.00 114 ALA A O 1
ATOM 830 N N . LYS A 1 115 ? -12.107 -5.112 12.911 1.00 95.56 115 LYS A N 1
ATOM 831 C CA . LYS A 1 115 ? -12.275 -5.656 11.560 1.00 95.56 115 LYS A CA 1
ATOM 832 C C . LYS A 1 115 ? -11.761 -4.684 10.513 1.00 95.56 115 LYS A C 1
ATOM 834 O O . LYS A 1 115 ? -11.837 -3.464 10.666 1.00 95.56 115 LYS A O 1
ATOM 839 N N . GLN A 1 116 ? -11.267 -5.250 9.418 1.00 95.88 116 GLN A N 1
ATOM 840 C CA . GLN A 1 116 ? -10.931 -4.474 8.239 1.00 95.88 116 GLN A CA 1
ATOM 841 C C . GLN A 1 116 ? -12.224 -4.028 7.558 1.00 95.88 116 GLN A C 1
ATOM 843 O O . GLN A 1 116 ? -12.964 -4.853 7.028 1.00 95.88 116 GLN A O 1
ATOM 848 N N . THR A 1 117 ? -12.492 -2.728 7.557 1.00 96.00 117 THR A N 1
ATOM 849 C CA . THR A 1 117 ? -13.695 -2.152 6.942 1.00 96.00 117 THR A CA 1
ATOM 850 C C . THR A 1 117 ? -13.406 -1.471 5.610 1.00 9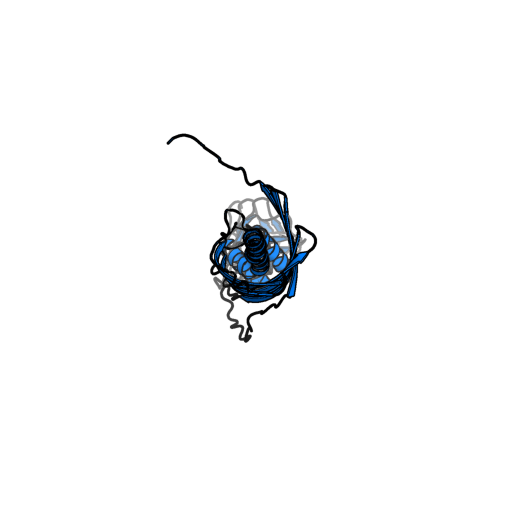6.00 117 THR A C 1
ATOM 852 O O . THR A 1 117 ? -14.331 -1.211 4.842 1.00 96.00 117 THR A O 1
ATOM 855 N N . ARG A 1 118 ? -12.126 -1.246 5.281 1.00 97.12 118 ARG A N 1
ATOM 856 C CA . ARG A 1 118 ? -11.677 -0.790 3.958 1.00 97.12 118 ARG A CA 1
ATOM 857 C C . ARG A 1 118 ? -10.475 -1.594 3.466 1.00 97.12 118 ARG A C 1
ATOM 859 O O . ARG A 1 118 ? -9.530 -1.844 4.211 1.00 97.12 118 ARG A O 1
ATOM 866 N N . ALA A 1 119 ? -10.486 -1.961 2.185 1.00 97.00 119 ALA A N 1
ATOM 867 C CA . ALA A 1 119 ? -9.337 -2.579 1.519 1.00 97.00 119 ALA A CA 1
ATOM 868 C C . ALA A 1 119 ? -8.173 -1.582 1.381 1.00 97.00 119 ALA A C 1
ATOM 870 O O . ALA A 1 119 ? -8.411 -0.384 1.188 1.00 97.00 119 ALA A O 1
ATOM 871 N N . PHE A 1 120 ? -6.926 -2.062 1.396 1.00 97.38 120 PHE A N 1
ATOM 872 C CA . PHE A 1 120 ? -5.747 -1.202 1.211 1.00 97.38 120 PHE A CA 1
ATOM 873 C C . PHE A 1 120 ? -5.774 -0.438 -0.117 1.00 97.38 120 PHE A C 1
ATOM 875 O O . PHE A 1 120 ? -5.435 0.745 -0.166 1.00 97.38 120 PHE A O 1
ATOM 882 N N . SER A 1 121 ? -6.249 -1.082 -1.186 1.00 97.12 121 SER A N 1
ATOM 883 C CA . SER A 1 121 ? -6.360 -0.480 -2.517 1.00 97.12 121 SER A CA 1
ATOM 884 C C . SER A 1 121 ? -7.292 0.727 -2.566 1.00 97.12 121 SER A C 1
ATOM 886 O O . SER A 1 121 ? -7.103 1.589 -3.420 1.00 97.12 121 SER A O 1
ATOM 888 N N . SER A 1 122 ? -8.218 0.871 -1.610 1.00 97.12 122 SER A N 1
ATOM 889 C CA . SER A 1 122 ? -9.095 2.046 -1.529 1.00 97.12 122 SER A CA 1
ATOM 890 C C . SER A 1 122 ? -8.361 3.351 -1.195 1.00 97.12 122 SER A C 1
ATOM 892 O O . SER A 1 122 ? -8.901 4.425 -1.449 1.00 97.12 122 SER A O 1
ATOM 894 N N . ALA A 1 123 ? -7.139 3.279 -0.654 1.00 96.69 123 ALA A N 1
ATOM 895 C CA . ALA A 1 123 ? -6.286 4.450 -0.442 1.00 96.69 123 ALA A CA 1
ATOM 896 C C . ALA A 1 123 ? -5.448 4.806 -1.688 1.00 96.69 123 ALA A C 1
ATOM 898 O O . ALA A 1 123 ? -4.927 5.924 -1.791 1.00 96.69 123 ALA A O 1
ATOM 899 N N . GLY A 1 124 ? -5.303 3.878 -2.640 1.00 93.75 124 GLY A N 1
ATOM 900 C CA . GLY A 1 124 ? -4.515 4.063 -3.855 1.00 93.75 124 GLY A CA 1
ATOM 901 C C . GLY A 1 124 ? -5.153 5.063 -4.822 1.00 93.75 124 GLY A C 1
ATOM 902 O O . GLY A 1 124 ? -6.353 5.033 -5.072 1.00 93.75 124 GLY A O 1
ATOM 903 N N . LYS A 1 125 ? -4.333 5.948 -5.394 1.00 92.94 125 LYS A N 1
ATOM 904 C CA . LYS A 1 125 ? -4.728 6.902 -6.447 1.00 92.94 125 LYS A CA 1
ATOM 905 C C . LYS A 1 125 ? -4.203 6.517 -7.831 1.00 92.94 125 LYS A C 1
ATOM 907 O O . LYS A 1 125 ? -4.766 6.950 -8.830 1.00 92.94 125 LYS A O 1
ATOM 912 N N . SER A 1 126 ? -3.140 5.714 -7.901 1.00 88.75 126 SER A N 1
ATOM 913 C CA . SER A 1 126 ? -2.554 5.233 -9.156 1.00 88.75 126 SER A CA 1
ATOM 914 C C . SER A 1 126 ? -2.663 3.717 -9.302 1.00 88.75 126 SER A C 1
ATOM 916 O O . SER A 1 126 ? -2.821 2.996 -8.315 1.00 88.75 126 SER A O 1
ATOM 918 N N . ARG A 1 127 ? -2.530 3.211 -10.535 1.00 85.75 127 ARG A N 1
ATOM 919 C CA . ARG A 1 127 ? -2.553 1.762 -10.802 1.00 85.75 127 ARG A CA 1
ATOM 920 C C . ARG A 1 127 ? -1.424 1.036 -10.072 1.00 85.75 127 ARG A C 1
ATOM 922 O O . ARG A 1 127 ? -1.657 -0.029 -9.512 1.00 85.75 127 ARG A O 1
ATOM 929 N N . ASN A 1 128 ? -0.233 1.636 -10.030 1.00 82.81 128 ASN A N 1
ATOM 930 C CA . ASN A 1 128 ? 0.908 1.091 -9.298 1.00 82.81 128 ASN A CA 1
ATOM 931 C C . ASN A 1 128 ? 0.637 1.011 -7.785 1.00 82.81 128 ASN A C 1
ATOM 933 O O . ASN A 1 128 ? 0.956 -0.001 -7.168 1.00 82.81 128 ASN A O 1
ATOM 937 N N . GLN A 1 129 ? 0.019 2.039 -7.190 1.00 89.62 129 GLN A N 1
ATOM 938 C CA . GLN A 1 129 ? -0.346 2.025 -5.768 1.00 89.62 129 GLN A CA 1
ATOM 939 C C . GLN A 1 129 ? -1.383 0.946 -5.458 1.00 89.62 129 GLN A C 1
ATOM 941 O O . GLN A 1 129 ? -1.206 0.206 -4.498 1.00 89.62 129 GLN A O 1
ATOM 946 N N . VAL A 1 130 ? -2.432 0.835 -6.279 1.00 93.62 130 VAL A N 1
ATOM 947 C CA . VAL A 1 130 ? -3.477 -0.188 -6.121 1.00 93.62 130 VAL A CA 1
ATOM 948 C C . VAL A 1 130 ? -2.883 -1.593 -6.223 1.00 93.62 130 VAL A C 1
ATOM 950 O O . VAL A 1 130 ? -3.119 -2.408 -5.341 1.00 93.62 130 VAL A O 1
ATOM 953 N N . ALA A 1 131 ? -2.032 -1.853 -7.221 1.00 87.81 131 ALA A N 1
ATOM 954 C CA . ALA A 1 131 ? -1.393 -3.157 -7.392 1.00 87.81 131 ALA A CA 1
ATOM 955 C C . ALA A 1 131 ? -0.508 -3.551 -6.196 1.00 87.81 131 ALA A C 1
ATOM 957 O O . ALA A 1 131 ? -0.533 -4.697 -5.748 1.00 87.81 131 ALA A O 1
ATOM 958 N N . VAL A 1 132 ? 0.264 -2.604 -5.653 1.00 90.44 132 VAL A N 1
ATOM 959 C CA . VAL A 1 132 ? 1.069 -2.837 -4.444 1.00 90.44 132 VAL A CA 1
ATOM 960 C C . VAL A 1 132 ? 0.175 -3.061 -3.226 1.00 90.44 132 VAL A C 1
ATOM 962 O O . VAL A 1 132 ? 0.435 -3.970 -2.440 1.00 90.44 132 VAL A O 1
ATOM 965 N N . ALA A 1 133 ? -0.882 -2.263 -3.076 1.00 94.75 133 ALA A N 1
ATOM 966 C CA . ALA A 1 133 ? -1.839 -2.391 -1.988 1.00 94.75 133 ALA A CA 1
ATOM 967 C C . ALA A 1 133 ? -2.537 -3.759 -2.000 1.00 94.75 133 ALA A C 1
ATOM 969 O O . ALA A 1 133 ? -2.636 -4.389 -0.951 1.00 94.75 133 ALA A O 1
ATOM 970 N N . ASP A 1 134 ? -2.943 -4.258 -3.169 1.00 95.56 134 ASP A N 1
ATOM 971 C CA . ASP A 1 134 ? -3.522 -5.597 -3.326 1.00 95.56 134 ASP A CA 1
ATOM 972 C C . ASP A 1 134 ? -2.495 -6.700 -3.009 1.00 95.56 134 ASP A C 1
ATOM 974 O O . ASP A 1 134 ? -2.814 -7.685 -2.341 1.00 95.56 134 ASP A O 1
ATOM 978 N N . GLY A 1 135 ? -1.230 -6.510 -3.403 1.00 92.25 135 GLY A N 1
ATOM 979 C CA . GLY A 1 135 ? -0.131 -7.398 -3.016 1.00 92.25 135 GLY A CA 1
ATOM 980 C C . GLY A 1 135 ? 0.055 -7.471 -1.497 1.00 92.25 135 GLY A C 1
ATOM 981 O O . GLY A 1 135 ? 0.104 -8.563 -0.935 1.00 92.25 135 GLY A O 1
ATOM 982 N N . LEU A 1 136 ? 0.080 -6.322 -0.817 1.00 92.81 136 LEU A N 1
ATOM 983 C CA . LEU A 1 136 ? 0.152 -6.233 0.647 1.00 92.81 136 LEU A CA 1
ATOM 984 C C . LEU A 1 136 ? -1.082 -6.844 1.321 1.00 92.81 136 LEU A C 1
ATOM 986 O O . LEU A 1 136 ? -0.957 -7.529 2.333 1.00 92.81 136 LEU A O 1
ATOM 990 N N . GLN A 1 137 ? -2.266 -6.629 0.748 1.00 95.44 137 GLN A N 1
ATOM 991 C CA . GLN A 1 137 ? -3.535 -7.169 1.233 1.00 95.44 137 GLN A CA 1
ATOM 992 C C . GLN A 1 137 ? -3.566 -8.702 1.188 1.00 95.44 137 GLN A C 1
ATOM 994 O O . GLN A 1 137 ? -4.193 -9.321 2.048 1.00 95.44 137 GLN A O 1
ATOM 999 N N . SER A 1 138 ? -2.895 -9.305 0.201 1.00 94.94 138 SER A N 1
ATOM 1000 C CA . SER A 1 138 ? -2.825 -10.761 0.021 1.00 94.94 138 SER A CA 1
ATOM 1001 C C . SER A 1 138 ? -1.930 -11.478 1.037 1.00 94.94 138 SER A C 1
ATOM 1003 O O . SER A 1 138 ? -1.986 -12.703 1.149 1.00 94.94 138 SER A O 1
ATOM 1005 N N . LEU A 1 139 ? -1.105 -10.735 1.783 1.00 92.94 139 LEU A N 1
ATOM 1006 C CA . LEU A 1 139 ? -0.268 -11.311 2.829 1.00 92.94 139 LEU A CA 1
ATOM 1007 C C . LEU A 1 139 ? -1.137 -11.855 3.984 1.00 92.94 139 LEU A C 1
ATOM 1009 O O . LEU A 1 139 ? -2.226 -11.336 4.247 1.00 92.94 139 LEU A O 1
ATOM 1013 N N . PRO A 1 140 ? -0.664 -12.874 4.724 1.00 91.25 140 PRO A N 1
ATOM 1014 C CA . PRO A 1 140 ? -1.363 -13.357 5.912 1.00 91.25 140 PRO A CA 1
ATOM 1015 C C . PRO A 1 140 ? -1.454 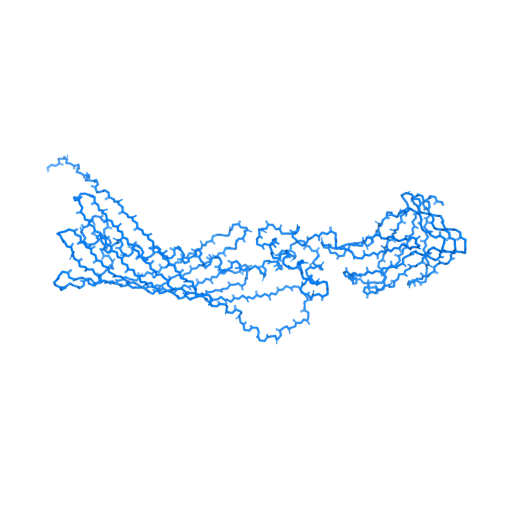-12.290 7.011 1.00 91.25 140 PRO A C 1
ATOM 1017 O O . PRO A 1 140 ? -0.519 -11.514 7.212 1.00 91.25 140 PRO A O 1
ATOM 1020 N N . THR A 1 141 ? -2.547 -12.291 7.778 1.00 86.00 141 THR A N 1
ATOM 1021 C CA . THR A 1 141 ? -2.650 -11.523 9.033 1.00 86.00 141 THR A CA 1
ATOM 1022 C C . THR A 1 141 ? -1.537 -11.935 10.000 1.00 86.00 141 THR A C 1
ATOM 1024 O O . THR A 1 141 ? -1.231 -13.123 10.104 1.00 86.00 141 THR A O 1
ATOM 1027 N N . GLY A 1 142 ? -0.917 -10.976 10.693 1.00 84.31 142 GLY A N 1
ATOM 1028 C CA . GLY A 1 142 ? 0.277 -11.222 11.509 1.00 84.31 142 GLY A CA 1
ATOM 1029 C C . GLY A 1 142 ? 1.586 -11.050 10.736 1.00 84.31 142 GLY A C 1
ATOM 1030 O O . GLY A 1 142 ? 2.657 -11.033 11.341 1.00 84.31 142 GLY A O 1
ATOM 1031 N N . ASN A 1 143 ? 1.535 -10.910 9.403 1.00 89.12 143 ASN A N 1
ATOM 1032 C CA . ASN A 1 143 ? 2.697 -10.473 8.646 1.00 89.12 143 ASN A CA 1
ATOM 1033 C C . ASN A 1 143 ? 3.001 -9.013 8.979 1.00 89.12 143 ASN A C 1
ATOM 1035 O O . ASN A 1 143 ? 2.159 -8.133 8.813 1.00 89.12 143 ASN A O 1
ATOM 1039 N N . THR A 1 144 ? 4.241 -8.755 9.366 1.00 86.25 144 THR A N 1
ATOM 1040 C CA . THR A 1 144 ? 4.646 -7.446 9.851 1.00 86.25 144 THR A CA 1
ATOM 1041 C C . THR A 1 144 ? 4.430 -6.315 8.845 1.00 86.25 144 THR A C 1
ATOM 1043 O O . THR A 1 144 ? 3.922 -5.265 9.220 1.00 86.25 144 THR A O 1
ATOM 1046 N N . LEU A 1 145 ? 4.739 -6.527 7.560 1.00 84.31 145 LEU A N 1
ATOM 1047 C CA . LEU A 1 145 ? 4.544 -5.500 6.529 1.00 84.31 145 LEU A CA 1
ATOM 1048 C C . LEU A 1 145 ? 3.063 -5.192 6.323 1.00 84.31 145 LEU A C 1
ATOM 1050 O O . LEU A 1 145 ? 2.676 -4.031 6.221 1.00 84.31 145 LEU A O 1
ATOM 1054 N N . ARG A 1 146 ? 2.229 -6.231 6.281 1.00 92.00 146 ARG A N 1
ATOM 1055 C CA . ARG A 1 146 ? 0.779 -6.074 6.169 1.00 92.00 146 ARG A CA 1
ATOM 1056 C C . ARG A 1 146 ? 0.213 -5.314 7.360 1.00 92.00 146 ARG A C 1
ATOM 1058 O O . ARG A 1 146 ? -0.601 -4.413 7.174 1.00 92.00 146 ARG A O 1
ATOM 1065 N N . ASP A 1 147 ? 0.629 -5.681 8.564 1.00 91.25 147 ASP A N 1
ATOM 1066 C CA . ASP A 1 147 ? 0.080 -5.127 9.794 1.00 91.25 147 ASP A CA 1
ATOM 1067 C C . ASP A 1 147 ? 0.530 -3.672 10.006 1.00 91.25 147 ASP A C 1
ATOM 1069 O O . ASP A 1 147 ? -0.273 -2.849 10.443 1.00 91.25 147 ASP A O 1
ATOM 1073 N N . THR A 1 148 ? 1.746 -3.299 9.590 1.00 89.75 148 THR A N 1
ATOM 1074 C CA . THR A 1 148 ? 2.177 -1.890 9.543 1.00 89.75 148 THR A CA 1
ATOM 1075 C C . THR A 1 148 ? 1.265 -1.055 8.642 1.00 89.75 148 THR A C 1
ATOM 1077 O O . THR A 1 148 ? 0.811 0.014 9.043 1.00 89.75 148 THR A O 1
ATOM 1080 N N . ILE A 1 149 ? 0.939 -1.553 7.446 1.00 93.62 149 ILE A N 1
ATOM 1081 C CA . ILE A 1 149 ? 0.039 -0.864 6.505 1.00 93.62 149 ILE A CA 1
ATOM 1082 C C . ILE A 1 149 ? -1.388 -0.805 7.048 1.00 93.62 149 ILE A C 1
ATOM 1084 O O . ILE A 1 149 ? -2.053 0.224 6.960 1.00 93.62 149 ILE A O 1
ATOM 1088 N N . ALA A 1 150 ? -1.860 -1.892 7.655 1.00 95.00 150 ALA A N 1
ATOM 1089 C CA . ALA A 1 150 ? -3.171 -1.943 8.285 1.00 95.00 150 ALA A CA 1
ATOM 1090 C C . ALA A 1 150 ? -3.334 -0.895 9.394 1.00 95.00 150 ALA A C 1
ATOM 1092 O O . ALA A 1 150 ? -4.452 -0.436 9.627 1.00 95.00 150 ALA A O 1
ATOM 1093 N N . MET A 1 151 ? -2.239 -0.497 10.046 1.00 93.31 151 MET A N 1
ATOM 1094 C CA . MET A 1 151 ? -2.218 0.505 11.112 1.00 93.31 151 MET A CA 1
ATOM 1095 C C . MET A 1 151 ? -1.999 1.940 10.619 1.00 93.31 151 MET A C 1
ATOM 1097 O O . MET A 1 151 ? -2.016 2.853 11.445 1.00 93.31 151 MET A O 1
ATOM 1101 N N . SER A 1 152 ? -1.859 2.181 9.310 1.00 93.94 152 SER A N 1
ATOM 1102 C CA . SER A 1 152 ? -1.734 3.541 8.774 1.00 93.94 152 SER A CA 1
ATOM 1103 C C . SER A 1 152 ? -2.934 4.405 9.164 1.00 93.94 152 SER A C 1
ATOM 1105 O O . SER A 1 152 ? -4.096 4.067 8.919 1.00 93.94 152 SER A O 1
ATOM 1107 N N . GLN A 1 153 ? -2.656 5.547 9.782 1.00 93.12 153 GLN A N 1
ATOM 1108 C CA . GLN A 1 153 ? -3.676 6.427 10.345 1.00 93.12 153 GLN A CA 1
ATOM 1109 C C . GLN A 1 153 ? -4.373 7.245 9.250 1.00 93.12 153 GLN A C 1
ATOM 1111 O O . GLN A 1 153 ? -5.509 7.679 9.428 1.00 93.12 153 GLN A O 1
ATOM 1116 N N . THR A 1 154 ? -3.726 7.427 8.096 1.00 94.31 154 THR A N 1
ATOM 1117 C CA . THR A 1 154 ? -4.275 8.175 6.957 1.00 94.31 154 THR A CA 1
ATOM 1118 C C . THR A 1 154 ? -4.024 7.468 5.627 1.00 94.31 154 THR A C 1
ATOM 1120 O O . THR A 1 154 ? -3.073 6.698 5.478 1.00 94.31 154 THR A O 1
ATOM 1123 N N . ASP A 1 155 ? -4.845 7.782 4.620 1.00 95.56 155 ASP A N 1
ATOM 1124 C CA . ASP A 1 155 ? -4.616 7.308 3.250 1.00 95.56 155 ASP A CA 1
ATOM 1125 C C . ASP A 1 155 ? -3.294 7.850 2.668 1.00 95.56 155 ASP A C 1
ATOM 1127 O O . ASP A 1 155 ? -2.686 7.194 1.827 1.00 95.56 155 ASP A O 1
ATOM 1131 N N . ASP A 1 156 ? -2.823 9.028 3.099 1.00 90.44 156 ASP A N 1
ATOM 1132 C CA . ASP A 1 156 ? -1.540 9.590 2.649 1.00 90.44 156 ASP A CA 1
ATOM 1133 C C . ASP A 1 156 ? -0.338 8.814 3.190 1.00 90.44 156 ASP A C 1
ATOM 1135 O O . ASP A 1 156 ? 0.603 8.537 2.444 1.00 90.44 156 ASP A O 1
ATOM 1139 N N . GLU A 1 157 ? -0.394 8.397 4.453 1.00 87.50 157 GLU A N 1
ATOM 1140 C CA . GLU A 1 157 ? 0.612 7.524 5.056 1.00 87.50 157 GLU A CA 1
ATOM 1141 C C . GLU A 1 157 ? 0.680 6.174 4.327 1.00 87.50 157 GLU A C 1
ATOM 1143 O O . GLU A 1 157 ? 1.758 5.753 3.898 1.00 87.50 157 GLU A O 1
ATOM 1148 N N . ALA A 1 158 ? -0.475 5.546 4.081 1.00 92.56 158 ALA A N 1
ATOM 1149 C CA . ALA A 1 158 ? -0.550 4.294 3.332 1.00 92.56 158 ALA A CA 1
ATOM 1150 C C . ALA A 1 158 ? -0.003 4.449 1.902 1.00 92.56 158 ALA A C 1
ATOM 1152 O O . ALA A 1 158 ? 0.799 3.636 1.439 1.00 92.56 158 ALA A O 1
ATOM 1153 N N . ARG A 1 159 ? -0.368 5.537 1.206 1.00 90.50 159 ARG A N 1
ATOM 1154 C CA . ARG A 1 159 ? 0.155 5.850 -0.134 1.00 90.50 159 ARG A CA 1
ATOM 1155 C C . ARG A 1 159 ? 1.665 6.048 -0.140 1.00 90.50 159 ARG A C 1
ATOM 1157 O O . ARG A 1 159 ? 2.312 5.609 -1.090 1.00 90.50 159 ARG A O 1
ATOM 1164 N N . SER A 1 160 ? 2.231 6.692 0.881 1.00 84.38 160 SER A N 1
ATOM 1165 C CA . SER A 1 160 ? 3.684 6.826 1.025 1.00 84.38 160 SER A CA 1
ATOM 1166 C C . SER A 1 160 ? 4.348 5.450 1.058 1.00 84.38 160 SER A C 1
ATOM 1168 O O . SER A 1 160 ? 5.276 5.202 0.292 1.00 84.38 160 SER A O 1
ATOM 1170 N N . ALA A 1 161 ? 3.809 4.515 1.840 1.00 84.06 161 ALA A N 1
ATOM 1171 C CA . ALA A 1 161 ? 4.331 3.157 1.908 1.00 84.06 161 ALA A CA 1
ATOM 1172 C C . ALA A 1 161 ? 4.163 2.381 0.586 1.00 84.06 161 ALA A C 1
ATOM 1174 O O . ALA A 1 161 ? 5.115 1.755 0.117 1.00 84.06 161 ALA A O 1
ATOM 1175 N N . PHE A 1 162 ? 3.008 2.484 -0.088 1.00 87.31 162 PHE A N 1
ATOM 1176 C CA . PHE A 1 162 ? 2.809 1.870 -1.411 1.00 87.31 162 PHE A CA 1
ATOM 1177 C C . PHE A 1 162 ? 3.844 2.370 -2.419 1.00 87.31 162 PHE A C 1
ATOM 1179 O O . PHE A 1 162 ? 4.482 1.577 -3.110 1.00 87.31 162 PHE A O 1
ATOM 1186 N N . ASN A 1 163 ? 4.065 3.685 -2.451 1.00 79.81 163 ASN A N 1
ATOM 1187 C CA . ASN A 1 163 ? 5.045 4.342 -3.312 1.00 79.81 163 ASN A CA 1
ATOM 1188 C C . ASN A 1 163 ? 6.487 3.924 -3.026 1.00 79.81 163 ASN A C 1
ATOM 1190 O O . ASN A 1 163 ? 7.336 4.075 -3.895 1.00 79.81 163 ASN A O 1
ATOM 1194 N N . GLN A 1 164 ? 6.796 3.420 -1.836 1.00 75.12 164 GLN A N 1
ATOM 1195 C CA . GLN A 1 164 ? 8.118 2.886 -1.516 1.00 75.12 164 GLN A CA 1
ATOM 1196 C C . GLN A 1 164 ? 8.275 1.404 -1.868 1.00 75.12 164 GLN A C 1
ATOM 1198 O O . GLN A 1 164 ? 9.377 0.868 -1.793 1.00 75.12 164 GLN A O 1
ATOM 1203 N N . LEU A 1 165 ? 7.204 0.748 -2.304 1.00 76.38 165 LEU A N 1
ATOM 1204 C CA . LEU A 1 165 ? 7.196 -0.659 -2.693 1.00 76.38 165 LEU A CA 1
ATOM 1205 C C . LEU A 1 165 ? 6.926 -0.852 -4.202 1.00 76.38 165 LEU A C 1
ATOM 1207 O O . LEU A 1 165 ? 7.090 -1.951 -4.724 1.00 76.38 165 LEU A O 1
ATOM 1211 N N . THR A 1 166 ? 6.606 0.213 -4.949 1.00 71.00 166 THR A N 1
ATOM 1212 C CA . THR A 1 166 ? 6.409 0.193 -6.418 1.00 71.00 166 THR A CA 1
ATOM 1213 C C . THR A 1 166 ? 7.684 -0.156 -7.201 1.00 71.00 166 THR A C 1
ATOM 1215 O O . THR A 1 166 ? 8.715 0.477 -7.023 1.00 71.00 166 THR A O 1
ATOM 1218 N N . GLY A 1 167 ? 7.644 -1.088 -8.156 1.00 65.62 167 GLY A N 1
ATOM 1219 C CA . GLY A 1 167 ? 8.779 -1.382 -9.060 1.00 65.62 167 GLY A CA 1
ATOM 1220 C C . GLY A 1 167 ? 8.970 -0.385 -10.219 1.00 65.62 167 GLY A C 1
ATOM 1221 O O . GLY A 1 167 ? 9.536 -0.738 -11.253 1.00 65.62 167 GLY A O 1
ATOM 1222 N N . GLU A 1 168 ? 8.449 0.837 -10.106 1.00 69.31 168 GLU A N 1
ATOM 1223 C CA . GLU A 1 168 ? 8.244 1.752 -11.242 1.00 69.31 168 GLU A CA 1
ATOM 1224 C C . GLU A 1 168 ? 9.539 2.240 -11.913 1.00 69.31 168 GLU A C 1
ATOM 1226 O O . GLU A 1 168 ? 9.544 2.502 -13.119 1.00 69.31 168 GLU A O 1
ATOM 1231 N N . ILE A 1 169 ? 10.660 2.275 -11.181 1.00 71.31 169 ILE A N 1
ATOM 1232 C CA . ILE A 1 169 ? 11.961 2.674 -11.735 1.00 71.31 169 ILE A CA 1
ATOM 1233 C C . ILE A 1 169 ? 12.386 1.780 -12.911 1.00 71.31 169 ILE A C 1
ATOM 1235 O O . ILE A 1 169 ? 12.956 2.271 -13.882 1.00 71.31 169 ILE A O 1
ATOM 1239 N N . HIS A 1 170 ? 12.032 0.490 -12.903 1.00 73.38 170 HIS A N 1
ATOM 1240 C CA . HIS A 1 170 ? 12.368 -0.418 -14.002 1.00 73.38 170 HIS A CA 1
ATOM 1241 C C . HIS A 1 170 ? 11.628 -0.067 -15.293 1.00 73.38 170 HIS A C 1
ATOM 1243 O O . HIS A 1 170 ? 12.210 -0.128 -16.377 1.00 73.38 170 HIS A O 1
ATOM 1249 N N . SER A 1 171 ? 10.343 0.285 -15.197 1.00 76.88 171 SER A N 1
ATOM 1250 C CA . SER A 1 171 ? 9.567 0.727 -16.358 1.00 76.88 171 SER A CA 1
ATOM 1251 C C . SER A 1 171 ? 10.052 2.077 -16.880 1.00 76.88 171 SER A C 1
ATOM 1253 O O . SER A 1 171 ? 10.195 2.225 -18.094 1.00 76.88 171 SER A O 1
ATOM 1255 N N . SER A 1 172 ? 10.374 3.023 -15.993 1.00 80.25 172 SER A N 1
ATOM 1256 C CA . SER A 1 172 ? 10.868 4.347 -16.389 1.00 80.25 172 SER A CA 1
ATOM 1257 C C . SER A 1 172 ? 12.227 4.265 -17.083 1.00 80.25 172 SER A C 1
ATOM 1259 O O . SER A 1 172 ? 12.409 4.876 -18.135 1.00 80.25 172 SER A O 1
ATOM 1261 N N . ILE A 1 173 ? 13.150 3.437 -16.577 1.00 80.75 173 ILE A N 1
ATOM 1262 C CA . ILE A 1 173 ? 14.450 3.204 -17.226 1.00 80.75 173 ILE A CA 1
ATOM 1263 C C . ILE A 1 173 ? 14.264 2.566 -18.607 1.00 80.75 173 ILE A C 1
ATOM 1265 O O . ILE A 1 173 ? 14.894 3.002 -19.564 1.00 80.75 173 ILE A O 1
ATOM 1269 N N . LYS A 1 174 ? 13.362 1.585 -18.765 1.00 81.44 174 LYS A N 1
ATOM 1270 C CA . LYS A 1 174 ? 13.066 1.010 -20.092 1.00 81.44 174 LYS A CA 1
ATOM 1271 C C . LYS A 1 174 ? 12.573 2.071 -21.080 1.00 81.44 174 LYS A C 1
ATOM 1273 O O . LYS A 1 174 ? 12.977 2.039 -22.240 1.00 81.44 174 LYS A O 1
ATOM 1278 N N . GLY A 1 175 ? 11.727 3.000 -20.630 1.00 82.19 175 GLY A N 1
ATOM 1279 C CA . GLY A 1 175 ? 11.292 4.146 -21.430 1.00 82.19 175 GLY A CA 1
ATOM 1280 C C . GLY A 1 175 ? 12.460 5.043 -21.844 1.00 82.19 175 GLY A C 1
ATOM 1281 O O . GLY A 1 175 ? 12.600 5.354 -23.025 1.00 82.19 175 GLY A O 1
ATOM 1282 N N . ALA A 1 176 ? 13.347 5.376 -20.904 1.00 84.94 176 ALA A N 1
ATOM 1283 C CA . ALA A 1 176 ? 14.531 6.184 -21.190 1.00 84.94 176 ALA A CA 1
ATOM 1284 C C . ALA A 1 176 ? 15.498 5.494 -22.170 1.00 84.94 176 ALA A C 1
ATOM 1286 O O . ALA A 1 176 ? 15.938 6.113 -23.129 1.00 84.94 176 ALA A O 1
ATOM 1287 N N . VAL A 1 177 ? 15.734 4.184 -22.038 1.00 83.12 177 VAL A N 1
ATOM 1288 C CA . VAL A 1 177 ? 16.547 3.410 -22.999 1.00 83.12 177 VAL A CA 1
ATOM 1289 C C . VAL A 1 177 ? 15.931 3.424 -24.409 1.00 83.12 177 VAL A C 1
ATOM 1291 O O . VAL A 1 177 ? 16.643 3.433 -25.420 1.00 83.12 177 VAL A O 1
ATOM 1294 N N . VAL A 1 178 ? 14.595 3.433 -24.516 1.00 84.88 178 VAL A N 1
ATOM 1295 C CA . VAL A 1 178 ? 13.906 3.574 -25.809 1.00 84.88 178 VAL A CA 1
ATOM 1296 C C . VAL A 1 178 ? 14.179 4.934 -26.439 1.00 84.88 178 VAL A C 1
ATOM 1298 O O . VAL A 1 178 ? 14.442 4.995 -27.645 1.00 84.88 178 VAL A O 1
ATOM 1301 N N . GLU A 1 179 ? 14.144 5.983 -25.626 1.00 86.00 179 GLU A N 1
ATOM 1302 C CA . GLU A 1 179 ? 14.426 7.357 -26.023 1.00 86.00 179 GLU A CA 1
ATOM 1303 C C . GLU A 1 179 ? 15.895 7.550 -26.432 1.00 86.00 179 GLU A C 1
ATOM 1305 O O . GLU A 1 179 ? 16.152 8.031 -27.536 1.00 86.00 179 GLU A O 1
ATOM 1310 N N . ASP A 1 180 ? 16.851 7.056 -25.641 1.00 87.12 180 ASP A N 1
ATOM 1311 C CA . ASP A 1 180 ? 18.300 7.146 -25.894 1.00 87.12 180 ASP A CA 1
ATOM 1312 C C . ASP A 1 180 ? 18.714 6.520 -27.237 1.00 87.12 180 ASP A C 1
ATOM 1314 O O . ASP A 1 180 ? 19.676 6.932 -27.887 1.00 87.12 180 ASP A O 1
ATOM 1318 N N . SER A 1 181 ? 17.937 5.566 -27.748 1.00 84.75 181 SER A N 1
ATOM 1319 C CA . SER A 1 181 ? 18.218 4.941 -29.048 1.00 84.75 181 SER A CA 1
ATOM 1320 C C . SER A 1 181 ? 18.114 5.891 -30.237 1.00 84.75 181 SER A C 1
ATOM 1322 O O . SER A 1 181 ? 18.579 5.565 -31.335 1.00 84.75 181 SER A O 1
ATOM 1324 N N . GLN A 1 182 ? 17.533 7.075 -30.040 1.00 88.12 182 GLN A N 1
ATOM 1325 C CA . GLN A 1 182 ? 17.576 8.135 -31.035 1.00 88.12 182 GLN A CA 1
ATOM 1326 C C . GLN A 1 182 ? 19.012 8.542 -31.384 1.00 88.12 182 GLN A C 1
ATOM 1328 O O . GLN A 1 182 ? 19.258 8.851 -32.544 1.00 88.12 182 GLN A O 1
ATOM 1333 N N . PHE A 1 183 ? 19.968 8.485 -30.447 1.00 90.44 183 PHE A N 1
ATOM 1334 C CA . PHE A 1 183 ? 21.352 8.889 -30.713 1.00 90.44 183 PHE A CA 1
ATOM 1335 C C . PHE A 1 183 ? 22.020 7.980 -31.751 1.00 90.44 183 PHE A C 1
ATOM 1337 O O . PHE A 1 183 ? 22.619 8.475 -32.705 1.00 90.44 183 PHE A O 1
ATOM 1344 N N . ILE A 1 184 ? 21.832 6.658 -31.641 1.00 90.12 184 ILE A N 1
ATOM 1345 C CA . ILE A 1 184 ? 22.352 5.683 -32.616 1.00 90.12 184 ILE A CA 1
ATOM 1346 C C . ILE A 1 184 ? 21.711 5.887 -33.992 1.00 90.12 184 ILE A C 1
ATOM 1348 O O . ILE A 1 184 ? 22.401 5.911 -35.013 1.00 90.12 184 ILE A O 1
ATOM 1352 N N . ARG A 1 185 ? 20.385 6.072 -34.024 1.00 90.06 185 ARG A N 1
ATOM 1353 C CA . ARG A 1 185 ? 19.646 6.316 -35.267 1.00 90.06 185 ARG A CA 1
ATOM 1354 C C . ARG A 1 185 ? 20.111 7.601 -35.952 1.00 90.06 185 ARG A C 1
ATOM 1356 O O . ARG A 1 185 ? 20.357 7.583 -37.157 1.00 90.06 185 ARG A O 1
ATOM 1363 N N . SER A 1 186 ? 20.207 8.698 -35.204 1.00 90.44 186 SER A N 1
ATOM 1364 C CA . SER A 1 186 ? 20.620 10.001 -35.727 1.00 90.44 186 SER A CA 1
ATOM 1365 C C . SER A 1 186 ? 22.043 9.939 -36.264 1.00 90.44 186 SER A C 1
ATOM 1367 O O . SER A 1 186 ? 22.256 10.328 -37.405 1.00 90.44 186 SER A O 1
ATOM 1369 N N . ALA A 1 187 ? 22.977 9.317 -35.537 1.00 91.06 187 ALA A N 1
ATOM 1370 C CA . ALA A 1 187 ? 24.352 9.149 -36.002 1.00 91.06 187 ALA A CA 1
ATOM 1371 C C . ALA A 1 187 ? 24.444 8.405 -37.348 1.00 91.06 187 ALA A C 1
ATOM 1373 O O . ALA A 1 187 ? 25.144 8.859 -38.251 1.00 91.06 187 ALA A O 1
ATOM 1374 N N . ALA A 1 188 ? 23.699 7.307 -37.525 1.00 90.94 188 ALA A N 1
ATOM 1375 C CA . ALA A 1 188 ? 23.668 6.570 -38.793 1.00 90.94 188 ALA A CA 1
ATOM 1376 C C . ALA A 1 188 ? 23.024 7.379 -39.936 1.00 90.94 188 ALA A C 1
ATOM 1378 O O . ALA A 1 188 ? 23.509 7.373 -41.069 1.00 90.94 188 ALA A O 1
ATOM 1379 N N . ILE A 1 189 ? 21.928 8.094 -39.654 1.00 89.50 189 ILE A N 1
ATOM 1380 C CA . ILE A 1 189 ? 21.250 8.944 -40.644 1.00 89.50 189 ILE A CA 1
ATOM 1381 C C . ILE A 1 189 ? 22.146 10.110 -41.065 1.00 89.50 189 ILE A C 1
ATOM 1383 O O . ILE A 1 189 ? 22.239 10.395 -42.261 1.00 89.50 189 ILE A O 1
ATOM 1387 N N . ASP A 1 190 ? 22.802 10.768 -40.115 1.00 88.56 190 ASP A N 1
ATOM 1388 C CA . ASP A 1 190 ? 23.670 11.915 -40.371 1.00 88.56 190 ASP A CA 1
ATOM 1389 C C . ASP A 1 190 ? 24.942 11.486 -41.104 1.00 88.56 190 ASP A C 1
ATOM 1391 O O . ASP A 1 190 ? 25.341 12.151 -42.062 1.00 88.56 190 ASP A O 1
ATOM 1395 N N . ARG A 1 191 ? 25.489 10.301 -40.790 1.00 89.44 191 ARG A N 1
ATOM 1396 C CA . ARG A 1 191 ? 26.557 9.683 -41.583 1.00 89.44 191 ARG A CA 1
ATOM 1397 C C . ARG A 1 191 ? 26.137 9.460 -43.036 1.00 89.44 191 ARG A C 1
ATOM 1399 O O . ARG A 1 191 ? 26.863 9.862 -43.941 1.00 89.44 191 ARG A O 1
ATOM 1406 N N . LEU A 1 192 ? 24.963 8.870 -43.282 1.00 88.62 192 LEU A N 1
ATOM 1407 C CA . LEU A 1 192 ? 24.454 8.681 -44.647 1.00 88.62 192 LEU A CA 1
ATOM 1408 C C . LEU A 1 192 ? 24.203 10.022 -45.354 1.00 88.62 192 LEU A C 1
ATOM 1410 O O . LEU A 1 192 ? 24.457 10.140 -46.546 1.00 88.62 192 LEU A O 1
ATOM 1414 N N . ARG A 1 193 ? 23.709 11.052 -44.656 1.00 86.25 193 ARG A N 1
ATOM 1415 C CA . ARG A 1 193 ? 23.536 12.400 -45.236 1.00 86.25 193 ARG A CA 1
ATOM 1416 C C . ARG A 1 193 ? 24.860 13.033 -45.641 1.00 86.25 193 ARG A C 1
ATOM 1418 O O . ARG A 1 193 ? 24.924 13.603 -46.727 1.00 86.25 193 ARG A O 1
ATOM 1425 N N . SER A 1 194 ? 25.873 12.914 -44.784 1.00 83.62 194 SER A N 1
ATOM 1426 C CA . SER A 1 194 ? 27.235 13.377 -45.049 1.00 83.62 194 SER A CA 1
ATOM 1427 C C . SER A 1 194 ? 27.845 12.637 -46.241 1.00 83.62 194 SER A C 1
ATOM 1429 O O . SER A 1 194 ? 28.373 13.275 -47.143 1.00 83.62 194 SER A O 1
ATOM 1431 N N . ALA A 1 195 ? 27.689 11.313 -46.309 1.00 82.94 195 ALA A N 1
ATOM 1432 C CA . ALA A 1 195 ? 28.248 10.494 -47.383 1.00 82.94 195 ALA A CA 1
ATOM 1433 C C . ALA A 1 195 ? 27.632 10.744 -48.774 1.00 82.94 195 ALA A C 1
ATOM 1435 O O . ALA A 1 195 ? 28.260 10.401 -49.770 1.00 82.94 195 ALA A O 1
ATOM 1436 N N . PHE A 1 196 ? 26.422 11.310 -48.842 1.00 81.31 196 PHE A N 1
ATOM 1437 C CA . PHE A 1 196 ? 25.764 11.732 -50.088 1.00 81.31 196 PHE A CA 1
ATOM 1438 C C . PHE A 1 196 ? 25.807 13.260 -50.300 1.00 81.31 196 PHE A C 1
ATOM 1440 O O . PHE A 1 196 ? 25.076 13.764 -51.148 1.00 81.31 196 PHE A O 1
ATOM 1447 N N . GLU A 1 197 ? 26.599 14.000 -49.507 1.00 69.19 197 GLU A N 1
ATOM 1448 C CA . GLU A 1 197 ? 26.792 15.463 -49.604 1.00 69.19 197 GLU A CA 1
ATOM 1449 C C . GLU A 1 197 ? 25.482 16.281 -49.627 1.00 69.19 197 GLU A C 1
ATOM 1451 O O . GLU A 1 197 ? 25.359 17.329 -50.258 1.00 69.19 197 GLU A O 1
ATOM 1456 N N . THR A 1 198 ? 24.456 15.798 -48.924 1.00 58.66 198 THR A N 1
ATOM 1457 C CA . THR A 1 198 ? 23.120 16.420 -48.941 1.00 58.66 198 THR A CA 1
ATOM 1458 C C . THR A 1 198 ? 23.009 17.635 -48.006 1.00 58.66 198 THR A C 1
ATOM 1460 O O . THR A 1 198 ? 23.581 17.654 -46.915 1.00 58.66 198 THR A O 1
ATOM 1463 N N . VAL A 1 199 ? 22.219 18.646 -48.405 1.00 46.62 199 VAL A N 1
ATOM 1464 C CA . VAL A 1 199 ? 21.960 19.873 -47.620 1.00 46.62 199 VAL A CA 1
ATOM 1465 C C . VAL A 1 199 ? 21.430 19.526 -46.219 1.00 46.62 199 VAL A C 1
ATOM 1467 O O . VAL A 1 199 ? 20.409 18.846 -46.089 1.00 46.62 199 VAL A O 1
ATOM 1470 N N . GLY A 1 200 ? 22.106 20.018 -45.172 1.00 48.12 200 GLY A N 1
ATOM 1471 C CA . GLY A 1 200 ? 21.778 19.760 -43.761 1.00 48.12 200 GLY A CA 1
ATOM 1472 C C . GLY A 1 200 ? 22.703 18.770 -43.039 1.00 48.12 200 GLY A C 1
ATOM 1473 O O . GLY A 1 200 ? 22.417 18.414 -41.899 1.00 48.12 200 GLY A O 1
ATOM 1474 N N . ALA A 1 201 ? 23.794 18.319 -43.668 1.00 49.03 201 ALA A N 1
ATOM 1475 C CA . ALA A 1 201 ? 24.856 17.584 -42.980 1.00 49.03 201 ALA A CA 1
ATOM 1476 C C . ALA A 1 201 ? 25.554 18.489 -41.945 1.00 49.03 201 ALA A C 1
ATOM 1478 O O . ALA A 1 201 ? 26.014 19.581 -42.284 1.00 49.03 201 ALA A O 1
ATOM 1479 N N . SER A 1 202 ? 25.645 18.061 -40.682 1.00 45.22 202 SER A N 1
ATOM 1480 C CA . SER A 1 202 ? 26.486 18.762 -39.710 1.00 45.22 202 SER A CA 1
ATOM 1481 C C . SER A 1 202 ? 27.955 18.543 -40.072 1.00 45.22 202 SER A C 1
ATOM 1483 O O . SER A 1 202 ? 28.411 17.405 -40.129 1.00 45.22 202 SER A O 1
ATOM 1485 N N . ALA A 1 203 ? 28.718 19.624 -40.254 1.00 45.66 203 ALA A N 1
ATOM 1486 C CA . ALA A 1 203 ? 30.176 19.573 -40.438 1.00 45.66 203 ALA A CA 1
ATOM 1487 C C . ALA A 1 203 ? 30.930 19.033 -39.201 1.00 45.66 203 ALA A C 1
ATOM 1489 O O . ALA A 1 203 ? 32.139 18.823 -39.242 1.00 45.66 203 ALA A O 1
ATOM 1490 N N . ASN A 1 204 ? 30.214 18.802 -38.099 1.00 44.28 204 ASN A N 1
ATOM 1491 C CA . ASN A 1 204 ? 30.759 18.289 -36.858 1.00 44.28 204 ASN A CA 1
ATOM 1492 C C . ASN A 1 204 ? 30.504 16.784 -36.762 1.00 44.28 204 ASN A C 1
ATOM 1494 O O . ASN A 1 204 ? 29.361 16.343 -36.862 1.00 44.28 204 ASN A O 1
ATOM 1498 N N . SER A 1 205 ? 31.572 16.039 -36.478 1.00 43.44 205 SER A N 1
ATOM 1499 C CA . SER A 1 205 ? 31.597 14.618 -36.115 1.00 43.44 205 SER A CA 1
ATOM 1500 C C . SER A 1 205 ? 31.421 13.631 -37.279 1.00 43.44 205 SER A C 1
ATOM 1502 O O . SER A 1 205 ? 30.361 13.106 -37.592 1.00 43.44 205 SER A O 1
ATOM 1504 N N . SER A 1 206 ? 32.514 13.407 -37.996 1.00 50.97 206 SER A N 1
ATOM 1505 C CA . SER A 1 206 ? 32.940 12.065 -38.394 1.00 50.97 206 SER A CA 1
ATOM 1506 C C . SER A 1 206 ? 34.361 12.200 -38.924 1.00 50.97 206 SER A C 1
ATOM 1508 O O . SER A 1 206 ? 34.588 12.795 -39.974 1.00 50.97 206 SER A O 1
ATOM 1510 N N . ALA A 1 207 ? 35.344 11.691 -38.179 1.00 52.06 207 ALA A N 1
ATOM 1511 C CA . ALA A 1 207 ? 36.683 11.493 -38.724 1.00 52.06 207 ALA A CA 1
ATOM 1512 C C . ALA A 1 207 ? 36.589 10.346 -39.738 1.00 52.06 207 ALA A C 1
ATOM 1514 O O . ALA A 1 207 ? 36.755 9.182 -39.387 1.00 52.06 207 ALA A O 1
ATOM 1515 N N . ALA A 1 208 ? 36.186 10.679 -40.964 1.00 55.50 208 ALA A N 1
ATOM 1516 C CA . ALA A 1 208 ? 36.010 9.721 -42.038 1.00 55.50 208 ALA A CA 1
ATOM 1517 C C . ALA A 1 208 ? 37.352 9.475 -42.732 1.00 55.50 208 ALA A C 1
ATOM 1519 O O . ALA A 1 208 ? 37.812 10.312 -43.505 1.00 55.50 208 ALA A O 1
ATOM 1520 N N . TYR A 1 209 ? 37.975 8.328 -42.467 1.00 56.81 209 TYR A N 1
ATOM 1521 C CA . TYR A 1 209 ? 39.147 7.873 -43.219 1.00 56.81 209 TYR A CA 1
ATOM 1522 C C . TYR A 1 209 ? 38.698 6.879 -44.280 1.00 56.81 209 TYR A C 1
ATOM 1524 O O . TYR A 1 209 ? 38.013 5.903 -43.960 1.00 56.81 209 TYR A O 1
ATOM 1532 N N . GLY A 1 210 ? 39.050 7.159 -45.535 1.00 60.25 210 GLY A N 1
ATOM 1533 C CA . GLY A 1 210 ? 38.641 6.361 -46.680 1.00 60.25 210 GLY A CA 1
ATOM 1534 C C . GLY A 1 210 ? 39.812 5.692 -47.392 1.00 60.25 210 GLY A C 1
ATOM 1535 O O . GLY A 1 210 ? 40.775 6.367 -47.743 1.00 60.25 210 GLY A O 1
ATOM 1536 N N . VAL A 1 211 ? 39.707 4.386 -47.640 1.00 54.09 211 VAL A N 1
ATOM 1537 C CA . VAL A 1 211 ? 40.593 3.618 -48.532 1.00 54.09 211 VAL A CA 1
ATOM 1538 C C . VAL A 1 211 ? 39.718 2.744 -49.424 1.00 54.09 211 VAL A C 1
ATOM 1540 O O . VAL A 1 211 ? 38.896 1.988 -48.921 1.00 54.09 211 VAL A O 1
ATOM 1543 N N . ASP A 1 212 ? 39.859 2.890 -50.741 1.00 65.50 212 ASP A N 1
ATOM 1544 C CA . ASP A 1 212 ? 39.148 2.080 -51.745 1.00 65.50 212 ASP A CA 1
ATOM 1545 C C . ASP A 1 212 ? 37.613 2.007 -51.539 1.00 65.50 212 ASP A C 1
ATOM 1547 O O . ASP A 1 212 ? 36.998 0.946 -51.480 1.00 65.50 212 ASP A O 1
ATOM 1551 N N . GLY A 1 213 ? 36.975 3.167 -51.328 1.00 73.44 213 GLY A N 1
ATOM 1552 C CA . GLY A 1 213 ? 35.521 3.289 -51.138 1.00 73.44 213 GLY A CA 1
ATOM 1553 C C . GLY A 1 213 ? 35.009 2.964 -49.727 1.00 73.44 213 GLY A C 1
ATOM 1554 O O . GLY A 1 213 ? 33.980 3.508 -49.317 1.00 73.44 213 GLY A O 1
ATOM 1555 N N . LEU A 1 214 ? 35.735 2.170 -48.938 1.00 83.50 214 LEU A N 1
ATOM 1556 C CA . LEU A 1 214 ? 35.431 1.950 -47.523 1.00 83.50 214 LEU A CA 1
ATOM 1557 C C . LEU A 1 214 ? 35.674 3.235 -46.730 1.00 83.50 214 LEU A C 1
ATOM 1559 O O . LEU A 1 214 ? 36.686 3.897 -46.922 1.00 83.50 214 LEU A O 1
ATOM 1563 N N . SER A 1 215 ? 34.774 3.589 -45.817 1.00 88.38 215 SER A N 1
ATOM 1564 C CA . SER A 1 215 ? 34.926 4.718 -44.899 1.00 88.38 215 SER A CA 1
ATOM 1565 C C . SER A 1 215 ? 34.606 4.310 -43.470 1.00 88.38 215 SER A C 1
ATOM 1567 O O . SER A 1 215 ? 33.552 3.733 -43.212 1.00 88.38 215 SER A O 1
ATOM 1569 N N . VAL A 1 216 ? 35.484 4.668 -42.539 1.00 88.31 216 VAL A N 1
ATOM 1570 C CA . VAL A 1 216 ? 35.297 4.456 -41.095 1.00 88.31 216 VAL A CA 1
ATOM 1571 C C . VAL A 1 216 ? 34.925 5.777 -40.441 1.00 88.31 216 VAL A C 1
ATOM 1573 O O . VAL A 1 216 ? 35.523 6.784 -40.784 1.00 88.31 216 VAL A O 1
ATOM 1576 N N . TRP A 1 217 ? 33.974 5.796 -39.510 1.00 90.25 217 TRP A N 1
ATOM 1577 C CA . TRP A 1 217 ? 33.525 7.009 -38.819 1.00 90.25 217 TRP A CA 1
ATOM 1578 C C . TRP A 1 217 ? 33.256 6.751 -37.335 1.00 90.25 217 TRP A C 1
ATOM 1580 O O . TRP A 1 217 ? 33.022 5.616 -36.916 1.00 90.25 217 TRP A O 1
ATOM 1590 N N . SER A 1 218 ? 33.250 7.819 -36.537 1.00 91.12 218 SER A N 1
ATOM 1591 C CA . SER A 1 218 ? 32.876 7.776 -35.123 1.00 91.12 218 SER A CA 1
ATOM 1592 C C . SER A 1 218 ? 32.277 9.098 -34.652 1.00 91.12 218 SER A C 1
ATOM 1594 O O . SER A 1 218 ? 32.690 10.159 -35.119 1.00 91.12 218 SER A O 1
ATOM 1596 N N . ASN A 1 219 ? 31.321 9.008 -33.721 1.00 88.94 219 ASN A N 1
ATOM 1597 C CA . ASN A 1 219 ? 30.587 10.118 -33.113 1.00 88.94 219 ASN A CA 1
ATOM 1598 C C . ASN A 1 219 ? 30.426 9.909 -31.606 1.00 88.94 219 ASN A C 1
ATOM 1600 O O . ASN A 1 219 ? 30.085 8.814 -31.162 1.00 88.94 219 ASN A O 1
ATOM 1604 N N . GLY A 1 220 ? 30.617 10.974 -30.828 1.00 90.38 220 GLY A N 1
ATOM 1605 C CA . GLY A 1 220 ? 30.231 11.032 -29.416 1.00 90.38 220 GLY A CA 1
ATOM 1606 C C . GLY A 1 220 ? 28.868 11.703 -29.253 1.00 90.38 220 GLY A C 1
ATOM 1607 O O . GLY A 1 220 ? 28.530 12.603 -30.020 1.00 90.38 220 GLY A O 1
ATOM 1608 N N . TYR A 1 221 ? 28.087 11.285 -28.260 1.00 90.81 221 TYR A N 1
ATOM 1609 C CA . TYR A 1 221 ? 26.811 11.913 -27.915 1.00 90.81 221 TYR A CA 1
ATOM 1610 C C . TYR A 1 221 ? 26.653 12.045 -26.402 1.00 90.81 221 TYR A C 1
ATOM 1612 O O . TYR A 1 221 ? 27.222 11.273 -25.630 1.00 90.81 221 TYR A O 1
ATOM 1620 N N . GLY A 1 222 ? 25.856 13.024 -25.983 1.00 90.50 222 GLY A N 1
ATOM 1621 C CA . GLY A 1 222 ? 25.470 13.190 -24.591 1.00 90.50 222 GLY A CA 1
ATOM 1622 C C . GLY A 1 222 ? 24.228 14.059 -24.444 1.00 90.50 222 GLY A C 1
ATOM 1623 O O . GLY A 1 222 ? 23.919 14.871 -25.319 1.00 90.50 222 GLY A O 1
ATOM 1624 N N . SER A 1 223 ? 23.489 13.860 -23.356 1.00 90.69 223 SER A N 1
ATOM 1625 C CA . SER A 1 223 ? 22.269 14.611 -23.067 1.00 90.69 223 SER A CA 1
ATOM 1626 C C . SER A 1 223 ? 21.950 14.616 -21.576 1.00 90.69 223 SER A C 1
ATOM 1628 O O . SER A 1 223 ? 22.267 13.663 -20.866 1.00 90.69 223 SER A O 1
ATOM 1630 N N . TRP A 1 224 ? 21.289 15.682 -21.128 1.00 89.81 224 TRP A N 1
ATOM 1631 C CA . TRP A 1 224 ? 20.609 15.762 -19.838 1.00 89.81 224 TRP A CA 1
ATOM 1632 C C . TRP A 1 224 ? 19.121 15.920 -20.099 1.00 89.81 224 TRP A C 1
ATOM 1634 O O . TRP A 1 224 ? 18.716 16.690 -20.975 1.00 89.81 224 TRP A O 1
ATOM 1644 N N . ARG A 1 225 ? 18.303 15.206 -19.336 1.00 85.38 225 ARG A N 1
ATOM 1645 C CA . ARG A 1 225 ? 16.868 15.149 -19.561 1.00 85.38 225 ARG A CA 1
ATOM 1646 C C . ARG A 1 225 ? 16.107 15.006 -18.257 1.00 85.38 225 ARG A C 1
ATOM 1648 O O . ARG A 1 225 ? 16.600 14.442 -17.283 1.00 85.38 225 ARG A O 1
ATOM 1655 N N . GLN A 1 226 ? 14.883 15.511 -18.269 1.00 85.88 226 GLN A N 1
ATOM 1656 C CA . GLN A 1 226 ? 13.915 15.339 -17.203 1.00 85.88 226 GLN A CA 1
ATOM 1657 C C . GLN A 1 226 ? 12.601 14.881 -17.825 1.00 85.88 226 GLN A C 1
ATOM 1659 O O . GLN A 1 226 ? 12.095 15.512 -18.751 1.00 85.88 226 GLN A O 1
ATOM 1664 N N . THR A 1 227 ? 12.088 13.761 -17.335 1.00 82.62 227 THR A N 1
ATOM 1665 C CA . THR A 1 227 ? 10.790 13.211 -17.711 1.00 82.62 227 THR A CA 1
ATOM 1666 C C . THR A 1 227 ? 9.829 13.493 -16.570 1.00 82.62 227 THR A C 1
ATOM 1668 O O . THR A 1 227 ? 10.084 13.082 -15.439 1.00 82.62 227 THR A O 1
ATOM 1671 N N . GLU A 1 228 ? 8.749 14.216 -16.854 1.00 82.69 228 GLU A N 1
ATOM 1672 C CA . GLU A 1 228 ? 7.728 14.540 -15.858 1.00 82.69 228 GLU A CA 1
ATOM 1673 C C . GLU A 1 228 ? 6.935 13.292 -15.449 1.00 82.69 228 GLU A C 1
ATOM 1675 O O . GLU A 1 228 ? 6.730 12.374 -16.247 1.00 82.69 228 GLU A O 1
ATOM 1680 N N . GLY A 1 229 ? 6.505 13.254 -14.187 1.00 76.94 229 GLY A N 1
ATOM 1681 C CA . GLY A 1 229 ? 5.629 12.199 -13.687 1.00 76.94 229 GLY A CA 1
ATOM 1682 C C . GLY A 1 229 ? 4.191 12.385 -14.172 1.00 76.94 229 GLY A C 1
ATOM 1683 O O . GLY A 1 229 ? 3.737 13.507 -14.379 1.00 76.94 229 GLY A O 1
ATOM 1684 N N . ASP A 1 230 ? 3.451 11.287 -14.305 1.00 73.19 230 ASP A N 1
ATOM 1685 C CA . ASP A 1 230 ? 2.061 11.269 -14.793 1.00 73.19 230 ASP A CA 1
ATOM 1686 C C . ASP A 1 230 ? 1.044 10.884 -13.699 1.00 73.19 230 ASP A C 1
ATOM 1688 O O . ASP A 1 230 ? -0.104 10.537 -13.974 1.00 73.19 230 ASP A O 1
ATOM 1692 N N . GLY A 1 231 ? 1.479 10.901 -12.435 1.00 67.31 231 GLY A N 1
ATOM 1693 C CA . GLY A 1 231 ? 0.700 10.452 -11.278 1.00 67.31 231 GLY A CA 1
ATOM 1694 C C . GLY A 1 231 ? 0.739 8.938 -11.046 1.00 67.31 231 GLY A C 1
ATOM 1695 O O . GLY A 1 231 ? 0.437 8.488 -9.940 1.00 67.31 231 GLY A O 1
ATOM 1696 N N . ASN A 1 232 ? 1.159 8.142 -12.034 1.00 68.56 232 ASN A N 1
ATOM 1697 C CA . ASN A 1 232 ? 1.416 6.710 -11.885 1.00 68.56 232 ASN A CA 1
ATOM 1698 C C . ASN A 1 232 ? 2.910 6.385 -11.800 1.00 68.56 232 ASN A C 1
ATOM 1700 O O . ASN A 1 232 ? 3.270 5.481 -11.046 1.00 68.56 232 ASN A O 1
ATOM 1704 N N . ALA A 1 233 ? 3.735 7.113 -12.551 1.00 74.50 233 ALA A N 1
ATOM 1705 C CA . ALA A 1 233 ? 5.186 7.138 -12.463 1.00 74.50 233 ALA A CA 1
ATOM 1706 C C . ALA A 1 233 ? 5.668 8.488 -11.914 1.00 74.50 233 ALA A C 1
ATOM 1708 O O . ALA A 1 233 ? 5.061 9.535 -12.155 1.00 74.50 233 ALA A O 1
ATOM 1709 N N . VAL A 1 234 ? 6.771 8.460 -11.170 1.00 79.56 234 VAL A N 1
ATOM 1710 C CA . VAL A 1 234 ? 7.406 9.668 -10.630 1.00 79.56 234 VAL A CA 1
ATOM 1711 C C . VAL A 1 234 ? 8.278 10.383 -11.668 1.00 79.56 234 VAL A C 1
ATOM 1713 O O . VAL A 1 234 ? 8.788 9.752 -12.594 1.00 79.56 234 VAL A O 1
ATOM 1716 N N . SER A 1 235 ? 8.488 11.690 -11.476 1.00 85.38 235 SER A N 1
ATOM 1717 C CA . SER A 1 235 ? 9.460 12.470 -12.250 1.00 85.38 235 SER A CA 1
ATOM 1718 C C . SER A 1 235 ? 10.864 11.862 -12.143 1.00 85.38 235 SER A C 1
ATOM 1720 O O . SER A 1 235 ? 11.309 11.492 -11.051 1.00 85.38 235 SER A O 1
ATOM 1722 N N . MET A 1 236 ? 11.565 11.759 -13.272 1.00 87.94 236 MET A N 1
ATOM 1723 C CA . MET A 1 236 ? 12.897 11.158 -13.361 1.00 87.94 236 MET A CA 1
ATOM 1724 C C . MET A 1 236 ? 13.828 12.052 -14.173 1.00 87.94 236 MET A C 1
ATOM 1726 O O . MET A 1 236 ? 13.537 12.377 -15.326 1.00 87.94 236 MET A O 1
ATOM 1730 N N . SER A 1 237 ? 14.978 12.403 -13.603 1.00 88.88 237 SER A N 1
ATOM 1731 C CA . SER A 1 237 ? 16.073 12.995 -14.368 1.00 88.88 237 SER A CA 1
ATOM 1732 C C . SER A 1 237 ? 17.028 11.906 -14.840 1.00 88.88 237 SER A C 1
ATOM 1734 O O . SER A 1 237 ? 17.294 10.933 -14.127 1.00 88.88 237 SER A O 1
ATOM 1736 N N . HIS A 1 238 ? 17.529 12.050 -16.061 1.00 90.00 238 HIS A N 1
ATOM 1737 C CA . HIS A 1 238 ? 18.554 11.168 -16.587 1.00 90.00 238 HIS A CA 1
ATOM 1738 C C . HIS A 1 238 ? 19.581 11.926 -17.410 1.00 90.00 238 HIS A C 1
ATOM 1740 O O . HIS A 1 238 ? 19.274 12.914 -18.080 1.00 90.00 238 HIS A O 1
ATOM 1746 N N . ASN A 1 239 ? 20.813 11.446 -17.363 1.00 91.94 239 ASN A N 1
ATOM 1747 C CA . ASN A 1 239 ? 21.879 11.911 -18.227 1.00 91.94 239 ASN A CA 1
ATOM 1748 C C . ASN A 1 239 ? 22.543 10.719 -18.893 1.00 91.94 239 ASN A C 1
ATOM 1750 O O . ASN A 1 239 ? 22.844 9.724 -18.236 1.00 91.94 239 ASN A O 1
ATOM 1754 N N . VAL A 1 240 ? 22.783 10.850 -20.188 1.00 93.69 240 VAL A N 1
ATOM 1755 C CA . VAL A 1 240 ? 23.392 9.821 -21.026 1.00 93.69 240 VAL A CA 1
ATOM 1756 C C . VAL A 1 240 ? 24.643 10.382 -21.676 1.00 93.69 240 VAL A C 1
ATOM 1758 O O . VAL A 1 240 ? 24.685 11.554 -22.056 1.00 93.69 240 VAL A O 1
ATOM 1761 N N . GLY A 1 241 ? 25.665 9.546 -21.803 1.00 94.06 241 GLY A N 1
ATOM 1762 C CA . GLY A 1 241 ? 26.870 9.829 -22.568 1.00 94.06 241 GLY A CA 1
ATOM 1763 C C . GLY A 1 241 ? 27.366 8.565 -23.252 1.00 94.06 241 GLY A C 1
ATOM 1764 O O . GLY A 1 241 ? 27.278 7.471 -22.696 1.00 94.06 241 GLY A O 1
ATOM 1765 N N . GLY A 1 242 ? 27.894 8.693 -24.461 1.00 94.69 242 GLY A N 1
ATOM 1766 C CA . GLY A 1 242 ? 28.354 7.532 -25.203 1.00 94.69 242 GLY A CA 1
ATOM 1767 C C . GLY A 1 242 ? 29.064 7.875 -26.494 1.00 94.69 242 GLY A C 1
ATOM 1768 O O . GLY A 1 242 ? 29.269 9.038 -26.849 1.00 94.69 242 GLY A O 1
ATOM 1769 N N . PHE A 1 243 ? 29.433 6.823 -27.209 1.00 95.00 243 PHE A N 1
ATOM 1770 C CA . PHE A 1 243 ? 30.004 6.923 -28.536 1.00 95.00 243 PHE A CA 1
ATOM 1771 C C . PHE A 1 243 ? 29.468 5.815 -29.436 1.00 95.00 243 PHE A C 1
ATOM 1773 O O . PHE A 1 243 ? 29.034 4.750 -28.993 1.00 95.00 243 PHE A O 1
ATOM 1780 N N . VAL A 1 244 ? 29.504 6.076 -30.731 1.00 95.56 244 VAL A N 1
ATOM 1781 C CA . VAL A 1 244 ? 29.171 5.129 -31.787 1.00 95.56 244 VAL A CA 1
ATOM 1782 C C . VAL A 1 244 ? 30.236 5.234 -32.863 1.00 95.56 244 VAL A C 1
ATOM 1784 O O . VAL A 1 244 ? 30.703 6.324 -33.183 1.00 95.56 244 VAL A O 1
ATOM 1787 N N . ALA A 1 245 ? 30.637 4.097 -33.404 1.00 95.19 245 ALA A N 1
ATOM 1788 C CA . ALA A 1 245 ? 31.552 4.005 -34.522 1.00 95.19 245 ALA A CA 1
ATOM 1789 C C . ALA A 1 245 ? 30.991 3.039 -35.558 1.00 95.19 245 ALA A C 1
ATOM 1791 O O . ALA A 1 245 ? 30.221 2.133 -35.237 1.00 95.19 245 ALA A O 1
ATOM 1792 N N . GLY A 1 246 ? 31.374 3.224 -36.810 1.00 95.00 246 GLY A N 1
ATOM 1793 C CA . GLY A 1 246 ? 30.914 2.367 -37.884 1.00 95.00 246 GLY A CA 1
ATOM 1794 C C . GLY A 1 246 ? 31.818 2.415 -39.094 1.00 95.00 246 GLY A C 1
ATOM 1795 O O . GLY A 1 246 ? 32.767 3.196 -39.172 1.00 95.00 246 GLY A O 1
ATOM 1796 N N . ALA A 1 247 ? 31.497 1.552 -40.043 1.00 93.75 247 ALA A N 1
ATOM 1797 C CA . ALA A 1 247 ? 32.143 1.514 -41.335 1.00 93.75 247 ALA A CA 1
ATOM 1798 C C . ALA A 1 247 ? 31.093 1.286 -42.419 1.00 93.75 247 ALA A C 1
ATOM 1800 O O . ALA A 1 247 ? 30.182 0.474 -42.249 1.00 93.75 247 ALA A O 1
ATOM 1801 N N . ASP A 1 248 ? 31.223 2.009 -43.524 1.00 93.69 248 ASP A N 1
ATOM 1802 C CA . ASP A 1 248 ? 30.356 1.881 -44.688 1.00 93.69 248 ASP A CA 1
ATOM 1803 C C . ASP A 1 248 ? 31.138 1.990 -45.990 1.00 93.69 248 ASP A C 1
ATOM 1805 O O . ASP A 1 248 ? 32.166 2.661 -46.070 1.00 93.69 248 ASP A O 1
ATOM 1809 N N . ALA A 1 249 ? 30.616 1.352 -47.028 1.00 90.56 249 ALA A N 1
ATOM 1810 C CA . ALA A 1 249 ? 31.160 1.407 -48.374 1.00 90.56 249 ALA A CA 1
ATOM 1811 C C . ALA A 1 249 ? 30.024 1.614 -49.385 1.00 90.56 249 ALA A C 1
ATOM 1813 O O . ALA A 1 249 ? 28.880 1.213 -49.117 1.00 90.56 249 ALA A O 1
ATOM 1814 N N . PRO A 1 250 ? 30.301 2.248 -50.537 1.00 89.81 250 PRO A N 1
ATOM 1815 C CA . PRO A 1 250 ? 29.393 2.182 -51.662 1.00 89.81 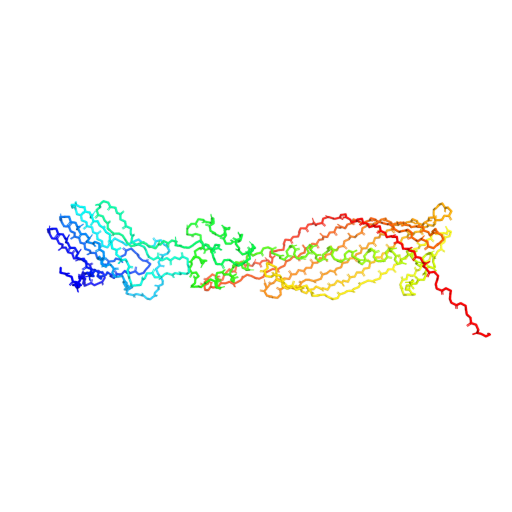250 PRO A CA 1
ATOM 1816 C C . PRO A 1 250 ? 29.262 0.718 -52.103 1.00 89.81 250 PRO A C 1
ATOM 1818 O O . PRO A 1 250 ? 30.244 -0.017 -52.180 1.00 89.81 250 PRO A O 1
ATOM 1821 N N . VAL A 1 251 ? 28.035 0.287 -52.355 1.00 86.50 251 VAL A N 1
ATOM 1822 C CA . VAL A 1 251 ? 27.706 -1.038 -52.881 1.00 86.50 251 VAL A CA 1
ATOM 1823 C C . VAL A 1 251 ? 26.727 -0.805 -54.017 1.00 86.50 251 VAL A C 1
ATOM 1825 O O . VAL A 1 251 ? 25.807 -0.010 -53.858 1.00 86.50 251 VAL A O 1
ATOM 1828 N N . PHE A 1 252 ? 26.904 -1.475 -55.156 1.00 82.38 252 PHE A N 1
ATOM 1829 C CA . PHE A 1 252 ? 26.185 -1.115 -56.388 1.00 82.38 252 PHE A CA 1
ATOM 1830 C C . PHE A 1 252 ? 26.441 0.361 -56.789 1.00 82.38 252 PHE A C 1
ATOM 1832 O O . PHE A 1 252 ? 27.219 1.065 -56.147 1.00 82.38 252 PHE A O 1
ATOM 1839 N N . ASP A 1 253 ? 25.811 0.852 -57.858 1.00 79.25 253 ASP A N 1
ATOM 1840 C CA . ASP A 1 253 ? 26.168 2.164 -58.430 1.00 79.25 253 ASP A CA 1
ATOM 1841 C C . ASP A 1 253 ? 25.772 3.373 -57.557 1.00 79.25 253 ASP A C 1
ATOM 1843 O O . ASP A 1 253 ? 26.317 4.463 -57.715 1.00 79.25 253 ASP A O 1
ATOM 1847 N N . ASN A 1 254 ? 24.813 3.219 -56.636 1.00 84.12 254 ASN A N 1
ATOM 1848 C CA . ASN A 1 254 ? 24.265 4.340 -55.861 1.00 84.12 254 ASN A CA 1
ATOM 1849 C C . ASN A 1 254 ? 23.796 3.988 -54.441 1.00 84.12 254 ASN A C 1
ATOM 1851 O O . ASN A 1 254 ? 23.100 4.795 -53.812 1.00 84.12 254 ASN A O 1
ATOM 1855 N N . TRP A 1 255 ? 24.135 2.806 -53.922 1.00 91.31 255 TRP A N 1
ATOM 1856 C CA . TRP A 1 255 ? 23.833 2.451 -52.537 1.00 91.31 255 TRP A CA 1
ATOM 1857 C C . TRP A 1 255 ? 25.066 2.581 -51.669 1.00 91.31 255 TRP A C 1
ATOM 1859 O O . TRP A 1 255 ? 26.198 2.427 -52.114 1.00 91.31 255 TRP A O 1
ATOM 1869 N N . ARG A 1 256 ? 24.832 2.851 -50.391 1.00 92.81 256 ARG A N 1
ATOM 1870 C CA . ARG A 1 256 ? 25.857 2.810 -49.361 1.00 92.81 256 ARG A CA 1
A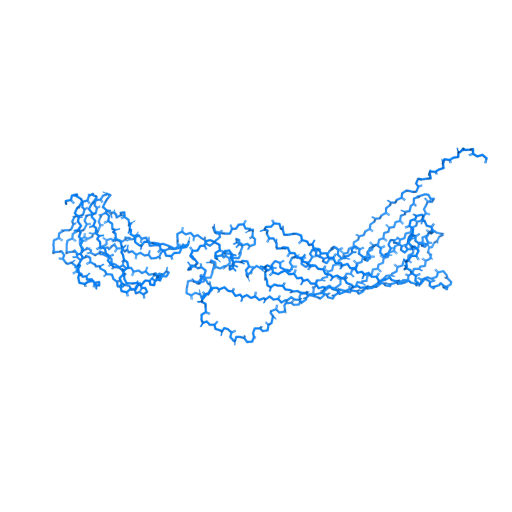TOM 1871 C C . ARG A 1 256 ? 25.352 1.961 -48.219 1.00 92.81 256 ARG A C 1
ATOM 1873 O O . ARG A 1 256 ? 24.271 2.235 -47.698 1.00 92.81 256 ARG A O 1
ATOM 1880 N N . LEU A 1 257 ? 26.113 0.936 -47.863 1.00 95.06 257 LEU A N 1
ATOM 1881 C CA . LEU A 1 257 ? 25.773 -0.007 -46.803 1.00 95.06 257 LEU A CA 1
ATOM 1882 C C . LEU A 1 257 ? 26.869 0.011 -45.745 1.00 95.06 257 LEU A C 1
ATOM 1884 O O . LEU A 1 257 ? 28.049 0.147 -46.071 1.00 95.06 257 LEU A O 1
ATOM 1888 N N . GLY A 1 258 ? 26.476 -0.126 -44.484 1.00 95.19 258 GLY A N 1
ATOM 1889 C CA . GLY A 1 258 ? 27.406 -0.098 -43.371 1.00 95.19 258 GLY A CA 1
ATOM 1890 C C . GLY A 1 258 ? 26.923 -0.831 -42.137 1.00 95.19 258 GLY A C 1
ATOM 1891 O O . GLY A 1 258 ? 25.755 -1.201 -41.999 1.00 95.19 258 GLY A O 1
ATOM 1892 N N . VAL A 1 259 ? 27.864 -1.010 -41.223 1.00 97.31 259 VAL A N 1
ATOM 1893 C CA . VAL A 1 259 ? 27.648 -1.562 -39.889 1.00 97.31 259 VAL A CA 1
ATOM 1894 C C . VAL A 1 259 ? 28.124 -0.567 -38.844 1.00 97.31 259 VAL A C 1
ATOM 1896 O O . VAL A 1 259 ? 29.009 0.251 -39.100 1.00 97.31 259 VAL A O 1
ATOM 1899 N N . LEU A 1 260 ? 27.522 -0.625 -37.661 1.00 96.44 260 LEU A N 1
ATOM 1900 C CA . LEU A 1 260 ? 27.892 0.211 -36.528 1.00 96.44 260 LEU A CA 1
ATOM 1901 C C . LEU A 1 260 ? 27.942 -0.591 -35.233 1.00 96.44 260 LEU A C 1
ATOM 1903 O O . LEU A 1 260 ? 27.237 -1.588 -35.065 1.00 96.44 260 LEU A O 1
ATOM 1907 N N . ALA A 1 261 ? 28.761 -0.100 -34.315 1.00 96.62 261 ALA A N 1
ATOM 1908 C CA . ALA A 1 261 ? 28.828 -0.522 -32.933 1.00 96.62 261 ALA A CA 1
ATOM 1909 C C . ALA A 1 261 ? 28.835 0.717 -32.033 1.00 96.62 261 ALA A C 1
ATOM 1911 O O . ALA A 1 261 ? 29.418 1.744 -32.378 1.00 96.62 261 ALA A O 1
ATOM 1912 N N . GLY A 1 262 ? 28.191 0.643 -30.876 1.00 94.75 262 GLY A N 1
ATOM 1913 C CA . GLY A 1 262 ? 28.139 1.762 -29.944 1.00 94.75 262 GLY A CA 1
ATOM 1914 C C . GLY A 1 262 ? 28.091 1.323 -28.495 1.00 94.75 262 GLY A C 1
ATOM 1915 O O . GLY A 1 262 ? 27.632 0.225 -28.179 1.00 94.75 262 GLY A O 1
ATOM 1916 N N . TYR A 1 263 ? 28.550 2.220 -27.633 1.00 94.88 263 TYR A N 1
ATOM 1917 C CA . TYR A 1 263 ? 28.480 2.108 -26.187 1.00 94.88 263 TYR A CA 1
ATOM 1918 C C . TYR A 1 263 ? 27.847 3.375 -25.611 1.00 94.88 263 TYR A C 1
ATOM 1920 O O . TYR A 1 263 ? 28.130 4.483 -26.076 1.00 94.88 263 TYR A O 1
ATOM 1928 N N . GLY A 1 264 ? 27.001 3.218 -24.601 1.00 93.62 264 GLY A N 1
ATOM 1929 C CA . GLY A 1 264 ? 26.404 4.324 -23.864 1.00 93.62 264 GLY A CA 1
ATOM 1930 C C . GLY A 1 264 ? 26.285 3.993 -22.386 1.00 93.62 264 GLY A C 1
ATOM 1931 O O . GLY A 1 264 ? 25.964 2.863 -22.030 1.00 93.62 264 GLY A O 1
ATOM 1932 N N . HIS A 1 265 ? 26.530 4.993 -21.550 1.00 93.38 265 HIS A N 1
ATOM 1933 C CA . HIS A 1 265 ? 26.315 4.937 -20.115 1.00 93.38 265 HIS A CA 1
ATOM 1934 C C . HIS A 1 265 ? 25.304 6.011 -19.713 1.00 93.38 265 HIS A C 1
ATOM 1936 O O . HIS A 1 265 ? 25.465 7.186 -20.066 1.00 93.38 265 HIS A O 1
ATOM 1942 N N . SER A 1 266 ? 24.291 5.611 -18.949 1.00 91.00 266 SER A N 1
ATOM 1943 C CA . SER A 1 266 ? 23.243 6.503 -18.453 1.00 91.00 266 SER A CA 1
ATOM 1944 C C . SER A 1 266 ? 23.134 6.415 -16.937 1.00 91.00 266 SER A C 1
ATOM 1946 O O . SER A 1 266 ? 23.244 5.332 -16.368 1.00 91.00 266 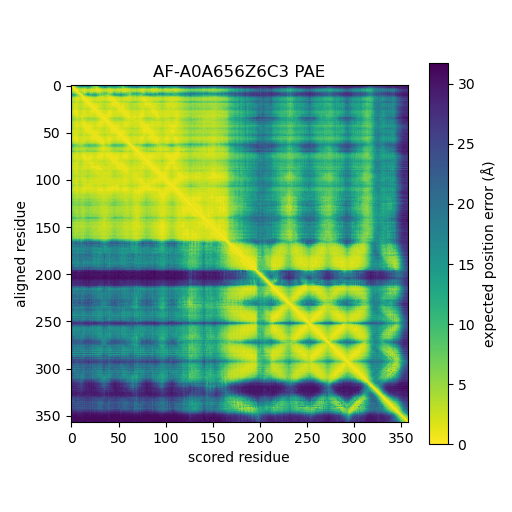SER A O 1
ATOM 1948 N N . ASN A 1 267 ? 22.882 7.550 -16.286 1.00 90.56 267 ASN A N 1
ATOM 1949 C CA . ASN A 1 267 ? 22.523 7.621 -14.869 1.00 90.56 267 ASN A CA 1
ATOM 1950 C C . ASN A 1 267 ? 21.092 8.150 -14.733 1.00 90.56 267 ASN A C 1
ATOM 1952 O O . ASN A 1 267 ? 20.698 9.069 -15.452 1.00 90.56 267 ASN A O 1
ATOM 1956 N N . TYR A 1 268 ? 20.333 7.575 -13.803 1.00 88.38 268 TYR A N 1
ATOM 1957 C CA . TYR A 1 268 ? 18.913 7.827 -13.568 1.00 88.38 268 TYR A CA 1
ATOM 1958 C C . TYR A 1 268 ? 18.682 8.183 -12.102 1.00 88.38 268 TYR A C 1
ATOM 1960 O O . TYR A 1 268 ? 19.143 7.464 -11.213 1.00 88.38 268 TYR A O 1
ATOM 1968 N N . ASN A 1 269 ? 17.924 9.248 -11.839 1.00 85.62 269 ASN A N 1
ATOM 1969 C CA . ASN A 1 269 ? 17.568 9.669 -10.485 1.00 85.62 269 ASN A CA 1
ATOM 1970 C C . ASN A 1 269 ? 16.068 9.974 -10.376 1.00 85.62 269 ASN A C 1
ATOM 1972 O O . ASN A 1 269 ? 15.521 10.765 -11.145 1.00 85.62 269 ASN A O 1
ATOM 1976 N N . ALA A 1 270 ? 15.419 9.366 -9.383 1.00 84.06 270 ALA A N 1
ATOM 1977 C CA . ALA A 1 270 ? 14.014 9.558 -9.033 1.00 84.06 270 ALA A CA 1
ATOM 1978 C C . ALA A 1 270 ? 13.908 9.917 -7.538 1.00 84.06 270 ALA A C 1
ATOM 1980 O O . ALA A 1 270 ? 13.599 9.079 -6.683 1.00 84.06 270 ALA A O 1
ATOM 1981 N N . ASN A 1 271 ? 14.205 11.183 -7.221 1.00 73.94 271 ASN A N 1
ATOM 1982 C CA . ASN A 1 271 ? 14.401 11.674 -5.848 1.00 73.94 271 ASN A CA 1
ATOM 1983 C C . ASN A 1 271 ? 13.179 11.457 -4.941 1.00 73.94 271 ASN A C 1
ATOM 1985 O O . ASN A 1 271 ? 13.321 10.985 -3.818 1.00 73.94 271 ASN A O 1
ATOM 1989 N N . GLU A 1 272 ? 11.972 11.717 -5.447 1.00 67.12 272 GLU A N 1
ATOM 1990 C CA . GLU A 1 272 ? 10.697 11.524 -4.731 1.00 67.12 272 GLU A CA 1
ATOM 1991 C C . GLU A 1 272 ? 10.401 10.058 -4.349 1.00 67.12 272 GLU A C 1
ATOM 1993 O O . GLU A 1 272 ? 9.469 9.776 -3.593 1.00 67.12 272 GLU A O 1
ATOM 1998 N N . ARG A 1 273 ? 11.175 9.105 -4.878 1.00 65.31 273 ARG A N 1
ATOM 1999 C CA . ARG A 1 273 ? 11.065 7.670 -4.582 1.00 65.31 273 ARG A CA 1
ATOM 2000 C C . ARG A 1 273 ? 12.328 7.094 -3.951 1.00 65.31 273 ARG A C 1
ATOM 2002 O O . ARG A 1 273 ? 12.436 5.871 -3.862 1.00 65.31 273 ARG A O 1
ATOM 2009 N N . GLY A 1 274 ? 13.294 7.936 -3.568 1.00 67.50 274 GLY A N 1
ATOM 2010 C CA . GLY A 1 274 ? 14.569 7.493 -2.992 1.00 67.50 274 GLY A CA 1
ATOM 2011 C C . GLY A 1 274 ? 15.283 6.453 -3.860 1.00 67.50 274 GLY A C 1
ATOM 2012 O O . GLY A 1 274 ? 15.873 5.510 -3.332 1.00 67.50 274 GLY A O 1
ATOM 2013 N N . SER A 1 275 ? 15.141 6.566 -5.183 1.00 75.38 275 SER A N 1
ATOM 2014 C CA . SER A 1 275 ? 15.586 5.553 -6.138 1.00 75.38 275 SER A CA 1
ATOM 2015 C C . SER A 1 275 ? 16.560 6.152 -7.146 1.00 75.38 275 SER A C 1
ATOM 2017 O O . SER A 1 275 ? 16.339 7.243 -7.674 1.00 75.38 275 SER A O 1
ATOM 2019 N N . SER A 1 276 ? 17.621 5.414 -7.439 1.00 80.81 276 SER A N 1
ATOM 2020 C CA . SER A 1 276 ? 18.616 5.748 -8.454 1.00 80.81 276 SER A CA 1
ATOM 2021 C C . SER A 1 276 ? 18.970 4.510 -9.270 1.00 80.81 276 SER A C 1
ATOM 2023 O O . SER A 1 276 ? 18.688 3.371 -8.884 1.00 80.81 276 SER A O 1
ATOM 2025 N N . GLY A 1 277 ? 19.580 4.718 -10.427 1.00 84.19 277 GLY A N 1
ATOM 2026 C CA . GLY A 1 277 ? 20.067 3.624 -11.247 1.00 84.19 277 GLY A CA 1
ATOM 2027 C C . GLY A 1 277 ? 21.074 4.082 -12.280 1.00 84.19 277 GLY A C 1
ATOM 2028 O O . GLY A 1 277 ? 21.235 5.272 -12.536 1.00 84.19 277 GLY A O 1
ATOM 2029 N N . ASN A 1 278 ? 21.737 3.117 -12.890 1.00 86.88 278 ASN A N 1
ATOM 2030 C CA . ASN A 1 278 ? 22.587 3.327 -14.045 1.00 86.88 278 ASN A CA 1
ATOM 2031 C C . ASN A 1 278 ? 22.353 2.220 -15.071 1.00 86.88 278 ASN A C 1
ATOM 2033 O O . ASN A 1 278 ? 21.782 1.170 -14.758 1.00 86.88 278 ASN A O 1
ATOM 2037 N N . SER A 1 279 ? 22.769 2.472 -16.305 1.00 86.81 279 SER A N 1
ATOM 2038 C CA . SER A 1 279 ? 22.770 1.444 -17.334 1.00 86.81 279 SER A CA 1
ATOM 2039 C C . SER A 1 279 ? 23.951 1.565 -18.273 1.00 86.81 279 SER A C 1
ATOM 2041 O O . SER A 1 279 ? 24.221 2.657 -18.775 1.00 86.81 279 SER A O 1
ATOM 2043 N N . ASP A 1 280 ? 24.544 0.422 -18.593 1.00 90.12 280 ASP A N 1
ATOM 2044 C CA . ASP A 1 280 ? 25.525 0.264 -19.657 1.00 90.12 280 ASP A CA 1
ATOM 2045 C C . ASP A 1 280 ? 24.857 -0.409 -20.857 1.00 90.12 280 ASP A C 1
ATOM 2047 O O . ASP A 1 280 ? 24.261 -1.485 -20.750 1.00 90.12 280 ASP A O 1
ATOM 2051 N N . SER A 1 281 ? 24.929 0.250 -22.009 1.00 88.88 281 SER A N 1
ATOM 2052 C CA . SER A 1 281 ? 24.244 -0.156 -23.233 1.00 88.88 281 SER A CA 1
ATOM 2053 C C . SER A 1 281 ? 25.251 -0.416 -24.344 1.00 88.88 281 SER A C 1
ATOM 2055 O O . SER A 1 281 ? 25.996 0.478 -24.739 1.00 88.88 281 SER A O 1
ATOM 2057 N N . TYR A 1 282 ? 25.230 -1.623 -24.901 1.00 92.19 282 TYR A N 1
ATOM 2058 C CA . TYR A 1 282 ? 26.039 -2.024 -26.051 1.00 92.19 282 TYR A CA 1
ATOM 2059 C C . TYR A 1 282 ? 25.127 -2.220 -27.249 1.00 92.19 282 TYR A C 1
ATOM 2061 O O . TYR A 1 282 ? 24.141 -2.945 -27.158 1.00 92.19 282 TYR A O 1
ATOM 2069 N N . THR A 1 283 ? 25.442 -1.592 -28.375 1.00 93.88 283 THR A N 1
ATOM 2070 C CA . THR A 1 283 ? 24.607 -1.635 -29.579 1.00 93.88 283 THR A CA 1
ATOM 2071 C C . THR A 1 283 ? 25.405 -2.129 -30.772 1.00 93.88 283 THR A C 1
ATOM 2073 O O . THR A 1 283 ? 26.520 -1.671 -30.990 1.00 93.88 283 THR A O 1
ATOM 2076 N N . LEU A 1 284 ? 24.815 -3.017 -31.570 1.00 95.69 284 LEU A N 1
ATOM 2077 C CA . LEU A 1 284 ? 25.299 -3.412 -32.892 1.00 95.69 284 LEU A CA 1
ATOM 2078 C C . LEU A 1 284 ? 24.205 -3.158 -33.921 1.00 95.69 284 LEU A C 1
ATOM 2080 O O . LEU A 1 284 ? 23.037 -3.424 -33.658 1.00 95.69 284 LEU A O 1
ATOM 2084 N N . GLY A 1 285 ? 24.556 -2.656 -35.098 1.00 94.56 285 GLY A N 1
ATOM 2085 C CA . GLY A 1 285 ? 23.567 -2.344 -36.119 1.00 94.56 285 GLY A CA 1
ATOM 2086 C C . GLY A 1 285 ? 24.099 -2.411 -37.536 1.00 94.56 285 GLY A C 1
ATOM 2087 O O . GLY A 1 285 ? 25.304 -2.417 -37.773 1.00 94.56 285 GLY A O 1
ATOM 2088 N N . ALA A 1 286 ? 23.163 -2.432 -38.473 1.00 95.88 286 ALA A N 1
ATOM 2089 C CA . ALA A 1 286 ? 23.403 -2.299 -39.897 1.00 95.88 286 ALA A CA 1
ATOM 2090 C C . ALA A 1 286 ? 22.529 -1.169 -40.436 1.00 95.88 286 ALA A C 1
ATOM 2092 O O . ALA A 1 286 ? 21.388 -0.981 -40.006 1.00 95.88 286 ALA A O 1
ATOM 2093 N N . TYR A 1 287 ? 23.058 -0.403 -41.375 1.00 94.81 287 TYR A N 1
ATOM 2094 C CA . TYR A 1 287 ? 22.346 0.706 -41.986 1.00 94.81 287 TYR A CA 1
ATOM 2095 C C . TYR A 1 287 ? 22.673 0.791 -43.467 1.00 94.81 287 TYR A C 1
ATOM 2097 O O . TYR A 1 287 ? 23.694 0.294 -43.941 1.00 94.81 287 TYR A O 1
ATOM 2105 N N . GLY A 1 288 ? 21.784 1.437 -44.203 1.00 94.31 288 GLY A N 1
ATOM 2106 C CA . GLY A 1 288 ? 21.979 1.660 -45.615 1.00 94.31 288 GLY A CA 1
ATOM 2107 C C . GLY A 1 288 ? 21.154 2.818 -46.129 1.00 94.31 288 GLY A C 1
ATOM 2108 O O . GLY A 1 288 ? 20.180 3.260 -45.512 1.00 94.31 288 GLY A O 1
ATOM 2109 N N . GLY A 1 289 ? 21.557 3.332 -47.277 1.00 93.06 289 GLY A N 1
ATOM 2110 C CA . GLY A 1 289 ? 20.805 4.369 -47.951 1.00 93.06 289 GLY A CA 1
ATOM 2111 C C . GLY A 1 289 ? 21.236 4.564 -49.388 1.00 93.06 289 GLY A C 1
ATOM 2112 O O . GLY A 1 289 ? 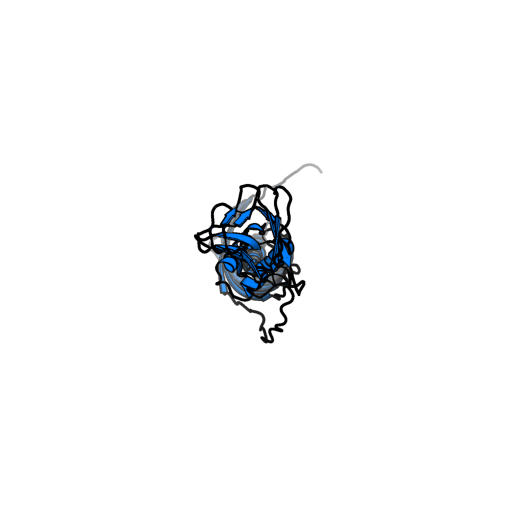22.279 4.078 -49.820 1.00 93.06 289 GLY A O 1
ATOM 2113 N N . THR A 1 290 ? 20.407 5.298 -50.113 1.00 91.94 290 THR A N 1
ATOM 2114 C CA . THR A 1 290 ? 20.652 5.725 -51.486 1.00 91.94 290 THR A CA 1
ATOM 2115 C C . THR A 1 290 ? 20.086 7.126 -51.689 1.00 91.94 290 THR A C 1
ATOM 2117 O O . THR A 1 290 ? 19.169 7.559 -50.978 1.00 91.94 290 THR A O 1
ATOM 2120 N N . GLN A 1 291 ? 20.637 7.837 -52.665 1.00 88.00 291 GLN A N 1
ATOM 2121 C CA . GLN A 1 291 ? 20.166 9.143 -53.095 1.00 88.00 291 GLN A CA 1
ATOM 2122 C C . GLN A 1 291 ? 19.706 9.038 -54.555 1.00 88.00 291 GLN A C 1
ATOM 2124 O O . GLN A 1 291 ? 20.507 8.843 -55.466 1.00 88.00 291 GLN A O 1
ATOM 2129 N N . LEU A 1 292 ? 18.396 9.152 -54.772 1.00 86.25 292 LEU A N 1
ATOM 2130 C CA . LEU A 1 292 ? 17.737 9.072 -56.076 1.00 86.25 292 LEU A CA 1
ATOM 2131 C C . LEU A 1 292 ? 17.301 10.478 -56.496 1.00 86.25 292 LEU A C 1
ATOM 2133 O O . LEU A 1 292 ? 16.200 10.931 -56.170 1.00 86.25 292 LEU A O 1
ATOM 2137 N N . GLY A 1 293 ? 18.198 11.202 -57.169 1.00 84.50 293 GLY A N 1
ATOM 2138 C CA . GLY A 1 293 ? 18.002 12.619 -57.479 1.00 84.50 293 GLY A CA 1
ATOM 2139 C C . GLY A 1 293 ? 17.743 13.418 -56.199 1.00 84.50 293 GLY A C 1
ATOM 2140 O O . GLY A 1 293 ? 18.583 13.467 -55.300 1.00 84.50 293 GLY A O 1
ATOM 2141 N N . ASN A 1 294 ? 16.543 13.986 -56.073 1.00 83.38 294 ASN A N 1
ATOM 2142 C CA . ASN A 1 294 ? 16.158 14.792 -54.914 1.00 83.38 294 ASN A CA 1
ATOM 2143 C C . ASN A 1 294 ? 15.611 13.960 -53.741 1.00 83.38 294 ASN A C 1
ATOM 2145 O O . ASN A 1 294 ? 15.361 14.517 -52.675 1.00 83.38 294 ASN A O 1
ATOM 2149 N N . ILE A 1 295 ? 15.411 12.649 -53.900 1.00 83.75 295 ILE A N 1
ATOM 2150 C CA . ILE A 1 295 ? 14.847 11.781 -52.861 1.00 83.75 295 ILE A CA 1
ATOM 2151 C C . ILE A 1 295 ? 15.966 10.973 -52.213 1.00 83.75 295 ILE A C 1
ATOM 2153 O O . ILE A 1 295 ? 16.618 10.162 -52.861 1.00 83.75 295 ILE A O 1
ATOM 2157 N N . GLY A 1 296 ? 16.161 11.157 -50.910 1.00 86.25 296 GLY A N 1
ATOM 2158 C CA . GLY A 1 296 ? 17.075 10.326 -50.132 1.00 86.25 296 GLY A CA 1
ATOM 2159 C C . GLY A 1 296 ? 16.322 9.266 -49.337 1.00 86.25 296 GLY A C 1
ATOM 2160 O O . GLY A 1 296 ? 15.494 9.621 -48.491 1.00 86.25 296 GLY A O 1
ATOM 2161 N N . LEU A 1 297 ? 16.645 7.993 -49.565 1.00 90.88 297 LEU A N 1
ATOM 2162 C CA . LEU A 1 297 ? 16.135 6.851 -48.804 1.00 90.88 297 LEU A CA 1
ATOM 2163 C C . LEU A 1 297 ? 17.207 6.358 -47.836 1.00 90.88 297 LEU A C 1
ATOM 2165 O O . LEU A 1 297 ? 18.352 6.138 -48.224 1.00 90.88 297 LEU A O 1
ATOM 2169 N N . ARG A 1 298 ? 16.844 6.201 -46.563 1.00 91.00 298 ARG A N 1
ATOM 2170 C CA . ARG A 1 298 ? 17.740 5.742 -45.493 1.00 91.00 298 ARG A CA 1
ATOM 2171 C C . ARG A 1 298 ? 16.998 4.756 -44.609 1.00 91.00 298 ARG A C 1
ATOM 2173 O O . ARG A 1 298 ? 15.848 4.991 -44.245 1.00 91.00 298 ARG A O 1
ATOM 2180 N N . PHE A 1 299 ? 17.655 3.678 -44.231 1.00 91.50 299 PHE A N 1
ATOM 2181 C CA . PHE A 1 299 ? 17.094 2.654 -43.364 1.00 91.50 299 PHE A CA 1
ATOM 2182 C C . PHE A 1 299 ? 18.191 2.063 -42.489 1.00 91.50 299 PHE A C 1
ATOM 2184 O O . PHE A 1 299 ? 19.385 2.188 -42.766 1.00 91.50 299 PHE A O 1
ATOM 2191 N N . GLY A 1 300 ? 17.779 1.413 -41.415 1.00 91.75 300 GLY A N 1
ATOM 2192 C CA . GLY A 1 300 ? 18.702 0.670 -40.585 1.00 91.75 300 GLY A CA 1
ATOM 2193 C C . GLY A 1 300 ? 18.000 -0.125 -39.508 1.00 91.75 300 GLY A C 1
ATOM 2194 O O . GLY A 1 300 ? 16.803 0.028 -39.243 1.00 91.75 300 GLY A O 1
ATOM 2195 N N . THR A 1 301 ? 18.780 -1.003 -38.903 1.00 92.31 301 THR A N 1
ATOM 2196 C CA . THR A 1 301 ? 18.388 -1.793 -37.753 1.00 92.31 301 THR A CA 1
ATOM 2197 C C . THR A 1 301 ? 19.528 -1.828 -36.751 1.00 92.31 301 THR A C 1
ATOM 2199 O O . THR A 1 301 ? 20.700 -1.872 -37.121 1.00 92.31 301 THR A O 1
ATOM 2202 N N . ALA A 1 302 ? 19.183 -1.786 -35.473 1.00 91.06 302 ALA A N 1
ATOM 2203 C CA . ALA A 1 302 ? 20.129 -1.903 -34.384 1.00 91.06 302 ALA A CA 1
ATOM 2204 C C . ALA A 1 302 ? 19.575 -2.834 -33.311 1.00 91.06 302 ALA A C 1
ATOM 2206 O O . ALA A 1 302 ? 18.374 -2.843 -33.027 1.00 91.06 302 ALA A O 1
ATOM 2207 N N . TYR A 1 303 ? 20.473 -3.597 -32.711 1.00 89.62 303 TYR A N 1
ATOM 2208 C CA . TYR A 1 303 ? 20.224 -4.464 -31.585 1.00 89.62 303 TYR A CA 1
ATOM 2209 C C . TYR A 1 303 ? 21.068 -4.016 -30.399 1.00 89.62 303 TYR A C 1
ATOM 2211 O O . TYR A 1 303 ? 22.283 -3.869 -30.531 1.00 89.62 303 TYR A O 1
ATOM 2219 N N . SER A 1 304 ? 20.428 -3.809 -29.253 1.00 89.00 304 SER A N 1
ATOM 2220 C CA . SER A 1 304 ? 21.081 -3.311 -28.046 1.00 89.00 304 SER A CA 1
ATOM 2221 C C . SER A 1 304 ? 20.915 -4.283 -26.883 1.00 89.00 304 SER A C 1
ATOM 2223 O O . SER A 1 304 ? 19.812 -4.779 -26.623 1.00 89.00 304 SER A O 1
ATOM 2225 N N . TRP A 1 305 ? 22.011 -4.523 -26.169 1.00 89.00 305 TRP A N 1
ATOM 2226 C CA . TRP A 1 305 ? 22.058 -5.195 -24.875 1.00 89.00 305 TRP A CA 1
ATOM 2227 C C . TRP A 1 305 ? 22.266 -4.146 -23.795 1.00 89.00 305 TRP A C 1
ATOM 2229 O O . TRP A 1 305 ? 23.198 -3.353 -23.893 1.00 89.00 305 TRP A O 1
ATOM 2239 N N . ASN A 1 306 ? 21.410 -4.154 -22.780 1.00 84.88 306 ASN A N 1
ATOM 2240 C CA . ASN A 1 306 ? 21.446 -3.171 -21.705 1.00 84.88 306 ASN A CA 1
ATOM 2241 C C . ASN A 1 306 ? 21.579 -3.917 -20.376 1.00 84.88 306 ASN A C 1
ATOM 2243 O O . ASN A 1 306 ? 20.736 -4.769 -20.072 1.00 84.88 306 ASN A O 1
ATOM 2247 N N . ASP A 1 307 ? 22.630 -3.611 -19.622 1.00 85.44 307 ASP A N 1
ATOM 2248 C CA . ASP A 1 307 ? 22.791 -4.007 -18.222 1.00 85.44 307 ASP A CA 1
ATOM 2249 C C . ASP A 1 307 ? 22.356 -2.823 -17.363 1.00 85.44 307 ASP A C 1
ATOM 2251 O O . ASP A 1 307 ? 22.896 -1.727 -17.488 1.00 85.44 307 ASP A O 1
ATOM 2255 N N . ILE A 1 308 ? 21.320 -3.023 -16.556 1.00 82.38 308 ILE A N 1
ATOM 2256 C CA . ILE A 1 308 ? 20.694 -1.972 -15.756 1.00 82.38 308 ILE A CA 1
ATOM 2257 C C . ILE A 1 308 ? 20.898 -2.335 -14.296 1.00 82.38 308 ILE A C 1
ATOM 2259 O O . ILE A 1 308 ? 20.441 -3.389 -13.873 1.00 82.38 308 ILE A O 1
ATOM 2263 N N . SER A 1 309 ? 21.509 -1.453 -13.512 1.00 81.06 309 SER A N 1
ATOM 2264 C CA . SER A 1 309 ? 21.616 -1.608 -12.060 1.00 81.06 309 SER A CA 1
ATOM 2265 C C . SER A 1 309 ? 20.797 -0.526 -11.369 1.00 81.06 309 SER A C 1
ATOM 2267 O O . SER A 1 309 ? 20.933 0.657 -11.671 1.00 81.06 309 SER A O 1
ATOM 2269 N N . THR A 1 310 ? 19.946 -0.913 -10.423 1.00 77.19 310 THR A N 1
ATOM 2270 C CA . THR A 1 310 ? 19.102 0.018 -9.658 1.00 77.19 310 THR A CA 1
ATOM 2271 C C . THR A 1 310 ? 19.344 -0.129 -8.166 1.00 77.19 310 THR A C 1
ATOM 2273 O O . THR A 1 310 ? 19.531 -1.240 -7.674 1.00 77.19 310 THR A O 1
ATOM 2276 N N . SER A 1 311 ? 19.262 0.976 -7.436 1.00 71.38 311 SER A N 1
ATOM 2277 C CA . SER A 1 311 ? 19.268 1.004 -5.976 1.00 71.38 311 SER A CA 1
ATOM 2278 C C . SER A 1 311 ? 18.092 1.818 -5.460 1.00 71.38 311 SER A C 1
ATOM 2280 O O . SER A 1 311 ? 17.775 2.880 -5.996 1.00 71.38 311 SER A O 1
ATOM 2282 N N . ARG A 1 312 ? 17.454 1.329 -4.396 1.00 68.06 312 ARG A N 1
ATOM 2283 C CA . ARG A 1 312 ? 16.317 1.986 -3.750 1.00 68.06 312 ARG A CA 1
ATOM 2284 C C . ARG A 1 312 ? 16.481 1.976 -2.242 1.00 68.06 312 ARG A C 1
ATOM 2286 O O . ARG A 1 312 ? 16.838 0.945 -1.677 1.00 68.06 312 ARG A O 1
ATOM 2293 N N . ASN A 1 313 ? 16.167 3.102 -1.612 1.00 61.22 313 ASN A N 1
ATOM 2294 C CA . ASN A 1 313 ? 16.012 3.198 -0.168 1.00 61.22 313 ASN A CA 1
ATOM 2295 C C . ASN A 1 313 ? 14.518 3.165 0.202 1.00 61.22 313 ASN A C 1
ATOM 2297 O O . ASN A 1 313 ? 13.726 3.913 -0.369 1.00 61.22 313 ASN A O 1
ATOM 2301 N N . VAL A 1 314 ? 14.139 2.290 1.134 1.00 56.91 314 VAL A N 1
ATOM 2302 C CA . VAL A 1 314 ? 12.761 2.097 1.613 1.00 56.91 314 VAL A CA 1
ATOM 2303 C C . VAL A 1 314 ? 12.773 2.322 3.124 1.00 56.91 314 VAL A C 1
ATOM 2305 O O . VAL A 1 314 ? 13.475 1.618 3.844 1.00 56.91 314 VAL A O 1
ATOM 2308 N N . GLY A 1 315 ? 12.003 3.293 3.606 1.00 54.84 315 GLY A N 1
ATOM 2309 C CA . GLY A 1 315 ? 11.760 3.546 5.022 1.00 54.84 315 GLY A CA 1
ATOM 2310 C C . GLY A 1 315 ? 10.396 4.206 5.244 1.00 54.84 315 GLY A C 1
ATOM 2311 O O . GLY A 1 315 ? 10.169 5.341 4.821 1.00 54.84 315 GLY A O 1
ATOM 2312 N N . PHE A 1 316 ? 9.483 3.517 5.932 1.00 57.34 316 PHE A N 1
ATOM 2313 C CA . PHE A 1 316 ? 8.226 4.096 6.415 1.00 57.34 316 PHE A CA 1
ATOM 2314 C C . PHE A 1 316 ? 7.898 3.624 7.839 1.00 57.34 316 PHE A C 1
ATOM 2316 O O . PHE A 1 316 ? 8.174 2.475 8.163 1.00 57.34 316 PHE A O 1
ATOM 2323 N N . ALA A 1 317 ? 7.330 4.564 8.616 1.00 45.91 317 ALA A N 1
ATOM 2324 C CA . ALA A 1 317 ? 6.694 4.513 9.948 1.00 45.91 317 ALA A CA 1
ATOM 2325 C C . ALA A 1 317 ? 7.318 3.623 11.044 1.00 45.91 317 ALA A C 1
ATOM 2327 O O . ALA A 1 317 ? 7.438 2.425 10.838 1.00 45.91 317 ALA A O 1
ATOM 2328 N N . ASP A 1 318 ? 7.616 4.222 12.217 1.00 44.03 318 ASP A N 1
ATOM 2329 C CA . ASP A 1 318 ? 7.979 3.640 13.538 1.00 44.03 318 ASP A CA 1
ATOM 2330 C C . ASP A 1 318 ? 8.077 2.106 13.611 1.00 44.03 318 ASP A C 1
ATOM 2332 O O . ASP A 1 318 ? 7.383 1.415 14.360 1.00 44.03 318 ASP A O 1
ATOM 2336 N N . PHE A 1 319 ? 9.008 1.576 12.829 1.00 44.41 319 PHE A N 1
ATOM 2337 C CA . PHE A 1 319 ? 9.454 0.207 12.867 1.00 44.41 319 PHE A CA 1
ATOM 2338 C C . PHE A 1 319 ? 10.746 0.231 13.683 1.00 44.41 319 PHE A C 1
ATOM 2340 O O . PHE A 1 319 ? 11.797 0.575 13.136 1.00 44.41 319 PHE A O 1
ATOM 2347 N N . PRO A 1 320 ? 10.723 -0.081 14.994 1.00 35.19 320 PRO A N 1
ATOM 2348 C CA . PRO A 1 320 ? 11.935 -0.219 15.789 1.00 35.19 320 PRO A CA 1
ATOM 2349 C C . PRO A 1 320 ? 12.576 -1.578 15.495 1.00 35.19 320 PRO A C 1
ATOM 2351 O O . PRO A 1 320 ? 12.983 -2.296 16.399 1.00 35.19 320 PRO A O 1
ATOM 2354 N N . ASP A 1 321 ? 12.651 -1.946 14.222 1.00 31.39 321 ASP A N 1
ATOM 2355 C CA . ASP A 1 321 ? 13.669 -2.851 13.754 1.00 31.39 321 ASP A CA 1
ATOM 2356 C C . ASP A 1 321 ? 14.570 -1.994 12.884 1.00 31.39 321 ASP A C 1
ATOM 2358 O O . ASP A 1 321 ? 14.255 -1.619 11.750 1.00 31.39 321 ASP A O 1
ATOM 2362 N N . ARG A 1 322 ? 15.731 -1.663 13.443 1.00 32.38 322 ARG A N 1
ATOM 2363 C CA . ARG A 1 322 ? 16.877 -1.437 12.590 1.00 32.38 322 ARG A CA 1
ATOM 2364 C C . ARG A 1 322 ? 17.087 -2.790 11.931 1.00 32.38 322 ARG A C 1
ATOM 2366 O O . ARG A 1 322 ? 17.776 -3.637 12.490 1.00 32.38 322 ARG A O 1
ATOM 2373 N N . LEU A 1 323 ? 16.519 -2.964 10.739 1.00 31.41 323 LEU A N 1
ATOM 2374 C CA . LEU A 1 323 ? 17.039 -3.894 9.755 1.00 31.41 323 LEU A CA 1
ATOM 2375 C C . LEU A 1 323 ? 18.495 -3.466 9.534 1.00 31.41 323 LEU A C 1
ATOM 2377 O O . LEU A 1 323 ? 18.841 -2.765 8.595 1.00 31.41 323 LEU A O 1
ATOM 2381 N N . SER A 1 324 ? 19.372 -3.923 10.425 1.00 27.28 324 SER A N 1
ATOM 2382 C CA . SER A 1 324 ? 20.719 -4.325 10.090 1.00 27.28 324 SER A CA 1
ATOM 2383 C C . SER A 1 324 ? 20.610 -5.666 9.365 1.00 27.28 324 SER A C 1
ATOM 2385 O O . SER A 1 324 ? 21.321 -6.619 9.660 1.00 27.28 324 SER A O 1
ATOM 2387 N N . ALA A 1 325 ? 19.764 -5.733 8.341 1.00 24.84 325 ALA A N 1
ATOM 2388 C CA . ALA A 1 325 ? 20.346 -6.196 7.116 1.00 24.84 325 ALA A CA 1
ATOM 2389 C C . ALA A 1 325 ? 21.395 -5.126 6.792 1.00 24.84 325 ALA A C 1
ATOM 2391 O O . ALA A 1 325 ? 21.095 -3.936 6.698 1.00 24.84 325 ALA A O 1
ATOM 2392 N N . ASN A 1 326 ? 22.646 -5.533 6.614 1.00 28.11 326 ASN A N 1
ATOM 2393 C CA . ASN A 1 326 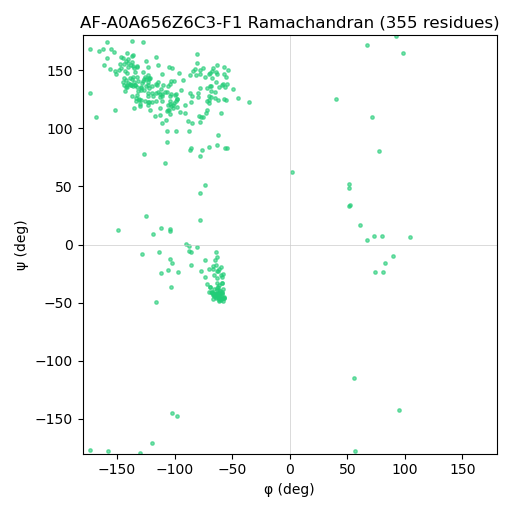? 23.384 -4.925 5.521 1.00 28.11 326 ASN A CA 1
ATOM 2394 C C . ASN A 1 326 ? 22.502 -5.162 4.289 1.00 28.11 326 ASN A C 1
ATOM 2396 O O . ASN A 1 326 ? 22.640 -6.182 3.613 1.00 28.11 326 ASN A O 1
ATOM 2400 N N . THR A 1 327 ? 21.503 -4.304 4.075 1.00 27.20 327 THR A N 1
ATOM 2401 C CA . THR A 1 327 ? 20.635 -4.355 2.915 1.00 27.20 327 THR A CA 1
ATOM 2402 C C . THR A 1 327 ? 21.515 -3.788 1.835 1.00 27.20 327 THR A C 1
ATOM 2404 O O . THR A 1 327 ? 21.533 -2.593 1.551 1.00 27.20 327 THR A O 1
ATOM 2407 N N . THR A 1 328 ? 22.362 -4.674 1.320 1.00 27.23 328 THR A N 1
ATOM 2408 C CA . THR A 1 328 ? 22.927 -4.551 -0.007 1.00 27.23 328 THR A CA 1
ATOM 2409 C C . THR A 1 328 ? 21.823 -3.944 -0.867 1.00 27.23 328 THR A C 1
ATOM 2411 O O . THR A 1 328 ? 20.701 -4.466 -0.834 1.00 27.23 328 THR A O 1
ATOM 2414 N N . PRO A 1 329 ? 22.058 -2.791 -1.525 1.00 30.28 329 PRO A N 1
ATOM 2415 C CA . PRO A 1 329 ? 21.068 -2.227 -2.431 1.00 30.28 329 PRO A CA 1
ATOM 2416 C C . PRO A 1 329 ? 20.552 -3.388 -3.269 1.00 30.28 329 PRO A C 1
ATOM 2418 O O . PRO A 1 329 ? 21.379 -4.151 -3.775 1.00 30.28 329 PRO A O 1
ATOM 2421 N N . VAL A 1 330 ? 19.230 -3.599 -3.305 1.00 35.50 330 VAL A N 1
ATOM 2422 C CA . VAL A 1 330 ? 18.623 -4.669 -4.105 1.00 35.50 330 VAL A CA 1
ATOM 2423 C C . VAL A 1 330 ? 18.952 -4.344 -5.556 1.00 35.50 330 VAL A C 1
ATOM 2425 O O . VAL A 1 330 ? 18.225 -3.641 -6.251 1.00 35.50 330 VAL A O 1
ATOM 2428 N N . CYS A 1 331 ? 20.130 -4.790 -5.968 1.00 38.06 331 CYS A N 1
ATOM 2429 C CA . CYS A 1 331 ? 20.723 -4.552 -7.257 1.00 38.06 331 CYS A CA 1
ATOM 2430 C C . CYS A 1 331 ? 20.155 -5.638 -8.148 1.00 38.06 331 CYS A C 1
ATOM 2432 O O . CYS A 1 331 ? 20.729 -6.713 -8.316 1.00 38.06 331 CYS A O 1
ATOM 2434 N N . SER A 1 332 ? 18.953 -5.401 -8.658 1.00 42.72 332 SER A N 1
ATOM 2435 C CA . SER A 1 332 ? 18.467 -6.206 -9.764 1.00 42.72 332 SER A CA 1
ATOM 2436 C C . SER A 1 332 ? 19.262 -5.797 -10.999 1.00 42.72 332 SER A C 1
ATOM 2438 O O . SER A 1 332 ? 19.245 -4.617 -11.351 1.00 42.72 332 SER A O 1
ATOM 2440 N N . ARG A 1 333 ? 19.920 -6.762 -11.649 1.00 44.16 333 ARG A N 1
ATOM 2441 C CA . ARG A 1 333 ? 20.610 -6.579 -12.936 1.00 44.16 333 ARG A CA 1
ATOM 2442 C C . ARG A 1 333 ? 19.864 -7.278 -14.073 1.00 44.16 333 ARG A C 1
ATOM 2444 O O . ARG A 1 333 ? 20.300 -8.335 -14.531 1.00 44.16 333 ARG A O 1
ATOM 2451 N N . PRO A 1 334 ? 18.682 -6.790 -14.494 1.00 49.41 334 PRO A N 1
ATOM 2452 C CA . PRO A 1 334 ? 18.000 -7.375 -15.634 1.00 49.41 334 PRO A CA 1
ATOM 2453 C C . PRO A 1 334 ? 18.770 -7.057 -16.921 1.00 49.41 334 PRO A C 1
ATOM 2455 O O . PRO A 1 334 ? 18.929 -5.896 -17.289 1.00 49.41 334 PRO A O 1
ATOM 2458 N N . LEU A 1 335 ? 19.179 -8.098 -17.649 1.00 46.56 335 LEU A N 1
ATOM 2459 C CA . LEU A 1 335 ? 19.660 -7.947 -19.019 1.00 46.56 335 LEU A CA 1
ATOM 2460 C C . LEU A 1 335 ? 18.456 -7.719 -19.942 1.00 46.56 335 LEU A C 1
ATOM 2462 O O . LEU A 1 335 ? 17.674 -8.640 -20.198 1.00 46.56 335 LEU A O 1
ATOM 2466 N N . VAL A 1 336 ? 18.307 -6.506 -20.470 1.00 66.38 336 VAL A N 1
ATOM 2467 C CA . VAL A 1 336 ? 17.247 -6.183 -21.434 1.00 66.38 336 VAL A CA 1
ATOM 2468 C C . VAL A 1 336 ? 17.836 -6.168 -22.838 1.00 66.38 336 VAL A C 1
ATOM 2470 O O . VAL A 1 336 ? 18.733 -5.383 -23.143 1.00 66.38 336 VAL A O 1
ATOM 2473 N N . LYS A 1 337 ? 17.305 -7.027 -23.711 1.00 64.56 337 LYS A N 1
ATOM 2474 C CA . LYS A 1 337 ? 17.664 -7.079 -25.131 1.00 64.56 337 LYS A CA 1
ATOM 2475 C C . LYS A 1 337 ? 16.605 -6.379 -25.979 1.00 64.56 337 LYS A C 1
ATOM 2477 O O . LYS A 1 337 ? 15.413 -6.546 -25.720 1.00 64.56 337 LYS A O 1
ATOM 2482 N N . ARG A 1 338 ? 17.014 -5.637 -27.010 1.00 75.69 338 ARG A N 1
ATOM 2483 C CA . ARG A 1 338 ? 16.084 -4.903 -27.883 1.00 75.69 338 ARG A CA 1
ATOM 2484 C C . ARG A 1 338 ? 16.541 -4.863 -29.334 1.00 75.69 338 ARG A C 1
ATOM 2486 O O . ARG A 1 338 ? 17.699 -4.575 -29.589 1.00 75.69 338 ARG A O 1
ATOM 2493 N N . ALA A 1 339 ? 15.595 -5.024 -30.261 1.00 57.22 339 ALA A N 1
ATOM 2494 C CA . ALA A 1 339 ? 15.756 -4.706 -31.679 1.00 57.22 339 ALA A CA 1
ATOM 2495 C C . ALA A 1 339 ? 14.994 -3.414 -32.029 1.00 57.22 339 ALA A C 1
ATOM 2497 O O . ALA A 1 339 ? 13.851 -3.231 -31.607 1.00 57.22 339 ALA A O 1
ATOM 2498 N N . THR A 1 340 ? 15.608 -2.526 -32.810 1.00 70.81 340 THR A N 1
ATOM 2499 C CA . THR A 1 340 ? 14.997 -1.286 -33.310 1.00 70.81 340 THR A CA 1
ATOM 2500 C C . THR A 1 340 ? 15.225 -1.179 -34.811 1.00 70.81 340 THR A C 1
ATOM 2502 O O . THR A 1 340 ? 16.368 -1.207 -35.255 1.00 70.81 340 THR A O 1
ATOM 2505 N N . GLY A 1 341 ? 14.156 -1.033 -35.595 1.00 47.28 341 GLY A N 1
ATOM 2506 C CA . GLY A 1 341 ? 14.223 -0.693 -37.021 1.00 47.28 341 GLY A CA 1
ATOM 2507 C C . GLY A 1 341 ? 13.841 0.766 -37.267 1.00 47.28 341 GLY A C 1
ATOM 2508 O O . GLY A 1 341 ? 13.087 1.353 -36.486 1.00 47.28 341 GLY A O 1
ATOM 2509 N N . TRP A 1 342 ? 14.357 1.370 -38.337 1.00 78.69 342 TRP A N 1
ATOM 2510 C CA . TRP A 1 342 ? 13.923 2.689 -38.800 1.00 78.69 342 TRP A CA 1
ATOM 2511 C C . TRP A 1 342 ? 14.027 2.829 -40.318 1.00 78.69 342 TRP A C 1
ATOM 2513 O O . TRP A 1 342 ? 14.894 2.238 -40.959 1.00 78.69 342 TRP A O 1
ATOM 2523 N N . ILE A 1 343 ? 13.146 3.660 -40.877 1.00 61.53 343 ILE A N 1
ATOM 2524 C CA . ILE A 1 343 ? 13.118 4.053 -42.288 1.00 61.53 343 ILE A CA 1
ATOM 2525 C C . ILE A 1 343 ? 12.878 5.565 -42.333 1.00 61.53 343 ILE A C 1
ATOM 2527 O O . ILE A 1 343 ? 12.056 6.092 -41.585 1.00 61.53 343 ILE A O 1
ATOM 2531 N N . SER A 1 344 ? 13.610 6.274 -43.188 1.00 73.31 344 SER A N 1
ATOM 2532 C CA . SER A 1 344 ? 13.463 7.707 -43.426 1.00 73.31 344 SER A CA 1
ATOM 2533 C C . SER A 1 344 ? 13.531 7.993 -44.924 1.00 73.31 344 SER A C 1
ATOM 2535 O O . SER A 1 344 ? 14.477 7.586 -45.599 1.00 73.31 344 SER A O 1
ATOM 2537 N N . ALA A 1 345 ? 12.534 8.717 -45.432 1.00 67.88 345 ALA A N 1
ATOM 2538 C CA . ALA A 1 345 ? 12.485 9.223 -46.798 1.00 67.88 345 ALA A CA 1
ATOM 2539 C C . ALA A 1 345 ? 12.314 10.745 -46.756 1.00 67.88 345 ALA A C 1
ATOM 2541 O O . ALA A 1 345 ? 11.445 11.252 -46.042 1.00 67.88 345 ALA A O 1
ATOM 2542 N N . ARG A 1 346 ? 13.145 11.492 -47.492 1.00 69.81 346 ARG A N 1
ATOM 2543 C CA . ARG A 1 346 ? 13.031 12.959 -47.570 1.00 69.81 346 ARG A CA 1
ATOM 2544 C C . ARG A 1 346 ? 13.310 13.460 -48.982 1.00 69.81 346 ARG A C 1
ATOM 2546 O O . ARG A 1 346 ? 14.276 13.023 -49.601 1.00 69.81 346 ARG A O 1
ATOM 2553 N N . SER A 1 347 ? 12.473 14.386 -49.453 1.00 52.66 347 SER A N 1
ATOM 2554 C CA . SER A 1 347 ? 12.642 15.099 -50.724 1.00 52.66 347 SER A CA 1
ATOM 2555 C C . SER A 1 347 ? 13.360 16.435 -50.499 1.00 52.66 347 SER A C 1
ATOM 2557 O O . SER A 1 347 ? 13.008 17.183 -49.584 1.00 52.66 347 SER A O 1
ATOM 2559 N N . LEU A 1 348 ? 14.372 16.729 -51.313 1.00 52.72 348 LEU A N 1
ATOM 2560 C CA . LEU A 1 348 ? 15.032 18.028 -51.415 1.00 52.72 348 LEU A CA 1
ATOM 2561 C C . LEU A 1 348 ? 14.263 18.879 -52.435 1.00 52.72 348 LEU A C 1
ATOM 2563 O O . LEU A 1 348 ? 14.442 18.752 -53.645 1.00 52.72 348 LEU A O 1
ATOM 2567 N N . SER A 1 349 ? 13.375 19.750 -51.967 1.00 44.12 349 SER A N 1
ATOM 2568 C CA . SER A 1 349 ? 12.756 20.764 -52.823 1.00 44.12 349 SER A CA 1
ATOM 2569 C C . SER A 1 349 ? 13.749 21.906 -53.065 1.00 44.12 349 SER A C 1
ATOM 2571 O O . SER A 1 349 ? 14.033 22.677 -52.147 1.00 44.12 349 SER A O 1
ATOM 2573 N N . ASN A 1 350 ? 14.265 22.017 -54.294 1.00 41.84 350 ASN A N 1
ATOM 2574 C CA . ASN A 1 350 ? 15.046 23.169 -54.752 1.00 41.84 350 ASN A CA 1
ATOM 2575 C C . ASN A 1 350 ? 14.188 24.438 -54.639 1.00 41.84 350 ASN A C 1
ATOM 2577 O O . ASN A 1 350 ? 13.229 24.603 -55.390 1.00 41.84 350 ASN A O 1
ATOM 2581 N N . ARG A 1 351 ? 14.548 25.367 -53.749 1.00 40.16 351 ARG A N 1
ATOM 2582 C CA . ARG A 1 351 ? 14.153 26.772 -53.905 1.00 40.16 351 ARG A CA 1
ATOM 2583 C C . ARG A 1 351 ? 15.195 27.460 -54.781 1.00 40.16 351 ARG A C 1
ATOM 2585 O O . ARG A 1 351 ? 16.101 28.115 -54.284 1.00 40.16 351 ARG A O 1
ATOM 2592 N N . LEU A 1 352 ? 15.054 27.287 -56.092 1.00 34.22 352 LEU A N 1
ATOM 2593 C CA . LEU A 1 352 ? 15.582 28.237 -57.067 1.00 34.22 352 LEU A CA 1
ATOM 2594 C C . LEU A 1 352 ? 14.610 29.422 -57.104 1.00 34.22 352 LEU A C 1
ATOM 2596 O O . LEU A 1 352 ? 13.515 29.309 -57.646 1.00 34.22 352 LEU A O 1
ATOM 2600 N N . LEU A 1 353 ? 14.997 30.545 -56.504 1.00 30.17 353 LEU A N 1
ATOM 2601 C CA . LEU A 1 353 ? 14.467 31.856 -56.871 1.00 30.17 353 LEU A CA 1
ATOM 2602 C C . LEU A 1 353 ? 15.583 32.567 -57.634 1.00 30.17 353 LEU A C 1
ATOM 2604 O O . LEU A 1 353 ? 16.516 33.095 -57.039 1.00 30.17 353 LEU A O 1
ATOM 2608 N N . ALA A 1 354 ? 15.498 32.515 -58.960 1.00 33.12 354 ALA A N 1
ATOM 2609 C CA . ALA A 1 354 ? 16.229 33.411 -59.839 1.00 33.12 354 ALA A CA 1
ATOM 2610 C C . ALA A 1 354 ? 15.407 34.697 -60.015 1.00 33.12 354 ALA A C 1
ATOM 2612 O O . ALA A 1 354 ? 14.269 34.604 -60.471 1.00 33.12 354 ALA A O 1
ATOM 2613 N N . SER A 1 355 ? 15.973 35.865 -59.683 1.00 30.92 355 SER A N 1
ATOM 2614 C CA . SER A 1 355 ? 15.853 37.088 -60.501 1.00 30.92 355 SER A CA 1
ATOM 2615 C C . SER A 1 355 ? 16.718 38.249 -59.974 1.00 30.92 355 SER A C 1
ATOM 2617 O O . SER A 1 355 ? 16.584 38.609 -58.807 1.00 30.92 355 SER A O 1
ATOM 2619 N N . LEU A 1 356 ? 17.485 38.856 -60.899 1.00 31.98 356 LEU A N 1
ATOM 2620 C CA . LEU A 1 356 ? 18.093 40.210 -60.919 1.00 31.98 356 LEU A CA 1
ATOM 2621 C C . LEU A 1 356 ? 19.275 40.435 -59.947 1.00 31.98 356 LEU A C 1
ATOM 2623 O O . LEU A 1 356 ? 19.094 40.455 -58.737 1.00 31.98 356 LEU A O 1
ATOM 2627 N N . MET A 1 357 ? 20.524 40.573 -60.411 1.00 31.47 357 MET A N 1
ATOM 2628 C CA . MET A 1 357 ? 21.082 41.533 -61.383 1.00 31.47 357 MET A CA 1
ATOM 2629 C C . MET A 1 357 ? 22.335 40.987 -62.075 1.00 31.47 357 MET A C 1
ATOM 2631 O O . MET A 1 357 ? 23.070 40.217 -61.416 1.00 31.47 357 MET A O 1
#

Radius of gyration: 35.65 Å; Cα contacts (8 Å, |Δi|>4): 791; chains: 1; bounding box: 76×60×100 Å

Solvent-accessible surface area (backbone atoms only — not comparable to full-atom values): 18936 Å² total; per-residue (Å²): 96,72,64,42,77,48,64,44,52,79,81,65,18,69,32,80,40,78,48,69,42,76,44,31,43,58,13,34,39,47,32,40,35,33,54,73,47,57,53,33,17,23,40,42,26,58,20,34,30,41,34,30,71,63,12,33,36,34,33,38,72,36,101,51,89,62,64,60,39,80,75,27,52,26,65,41,34,39,15,75,60,19,49,45,73,55,66,48,74,42,70,69,33,80,58,26,63,27,26,29,53,43,79,45,75,56,69,33,36,36,33,43,28,33,38,78,77,42,63,60,37,77,47,37,89,26,69,53,30,26,54,41,23,49,54,43,63,69,49,61,90,86,36,66,73,39,49,55,52,47,54,22,72,37,49,65,57,38,41,54,49,25,57,54,67,48,73,54,68,61,57,51,50,54,52,47,56,62,58,57,49,50,57,62,52,48,52,55,53,46,49,54,32,47,77,68,72,40,94,85,45,70,95,68,74,53,71,66,55,71,61,94,66,35,31,37,35,43,42,76,50,70,53,77,48,75,46,82,46,80,77,62,47,73,45,32,40,38,38,40,40,36,40,38,36,35,41,35,28,70,46,79,99,59,32,36,42,32,41,38,42,34,44,38,46,34,43,40,43,23,73,97,51,47,30,38,34,39,34,47,34,42,34,44,33,42,38,37,35,35,65,59,86,50,37,37,43,37,39,36,39,37,40,35,45,31,45,34,42,34,37,60,59,72,86,72,76,100,59,95,61,81,70,77,53,86,69,64,57,68,61,54,67,60,77,48,76,47,81,48,76,51,78,49,78,50,74,62,78,80,84,80,81,86,81,90,133

Nearest PDB structures (foldseek):
  3kvn-assembly2_A  TM=6.585E-01  e=1.883E-02  Pseudomonas aeruginosa
  2qom-assembly1_A  TM=7.536E-01  e=2.091E-01  Escherichia coli O157:H7
  4v3g-assembly1_A  TM=7.137E-01  e=1.102E+00  Klebsiella oxytoca
  3aeh-assembly2_B  TM=5.396E-01  e=3.124E-01  Escherichia coli
  2erv-assembly1_A  TM=5.644E-01  e=8.682E+00  Pseudomonas aeruginosa

InterPro domains:
  IPR005546 Autotransporter beta-domain [PF03797] (216-327)
  IPR005546 Autotransporter beta-domain [PS51208] (209-357)
  IPR006315 Outer membrane autotransporter barrel domain [TIGR01414] (8-306)
  IPR011050 Pectin lyase fold/virulence factor [SSF51126] (2-89)
  IPR036709 Autotransporter beta-domain superfamily [G3DSA:2.40.128.130] (158-328)
  IPR036709 Autotransporter beta-domain superfamily [SSF103515] (167-327)

Mean predicted aligned error: 12.42 Å

Sequence (357 aa):
MSGSTIAPGNSPGTLTVVGNYSQAFGSTYQAELVPRTSTSDKIVVGGTAEIADGAILNVSKYGSNSPYALNAHYTVLTATGGVTGTYILTGNTWISTFYSMVADYDVSNVYVDAKQTRAFSSAGKSRNQVAVADGLQSLPTGNTLRDTIAMSQTDDEARSAFNQLTGEIHSSIKGAVVEDSQFIRSAAIDRLRSAFETVGASANSSAAYGVDGLSVWSNGYGSWRQTEGDGNAVSMSHNVGGFVAGADAPVFDNWRLGVLAGYGHSNYNANERGSSGNSDSYTLGAYGGTQLGNIGLRFGTAYSWNDISTSRNVGFADFPDRLSANTTPVCSRPLVKRATGWISARSLSNRLLASLM